Protein AF-A0A7J4S0J3-F1 (afdb_monomer)

pLDDT: mean 88.63, std 10.21, range [40.0, 98.56]

Radius of gyration: 19.79 Å; Cα contacts (8 Å, |Δi|>4): 382; chains: 1; bounding box: 46×55×55 Å

Nearest PDB structures (foldseek):
  7vma-assembly1_A  TM=7.558E-01  e=1.221E-05  Thermococcus gammatolerans EJ3
  5fjs-assembly1_A  TM=6.872E-01  e=1.939E-04  Thermoanaerobacterium xylanolyticum LX-11
  3vw5-assembly3_C  TM=5.928E-01  e=1.405E-02  Ruminococcus albus
  4z4l-assembly1_A  TM=5.824E-01  e=1.843E-02  Caldicellulosiruptor saccharolyticus DSM 8903
  7qsj-assembly2_B  TM=3.489E-01  e=5.755E-02  Mycolicibacterium hassiacum

Solvent-accessible surface area (backbone atoms only — not comparable to full-atom values): 13509 Å² total; per-residue (Å²): 130,84,76,67,69,70,64,84,67,62,31,69,64,62,54,52,51,37,36,66,74,50,74,63,40,48,67,60,36,29,53,62,65,72,41,99,49,64,47,44,41,42,60,53,27,53,51,52,40,50,54,52,54,49,59,74,70,49,67,82,91,78,43,64,71,56,51,56,49,49,56,54,46,64,73,42,48,54,79,73,33,54,42,98,65,52,40,33,23,43,20,29,35,79,89,67,53,58,23,86,53,53,31,40,45,23,51,43,22,50,49,55,33,62,86,80,51,50,73,68,51,52,49,44,25,49,57,46,34,60,78,63,26,57,35,63,44,90,87,29,44,46,40,36,22,42,16,57,45,91,65,41,68,67,86,52,79,85,34,70,72,23,28,26,30,41,54,55,55,34,64,30,51,39,54,51,27,54,75,71,64,39,53,71,57,36,48,29,30,50,52,40,49,52,49,45,34,59,66,42,97,44,77,67,31,25,37,44,29,26,23,52,50,97,82,64,47,73,40,76,73,41,62,60,69,32,68,72,40,61,77,57,68,74,50,53,53,51,54,52,51,54,63,64,74,76,109

Mean predicted aligned error: 5.91 Å

Structure (mmCIF, N/CA/C/O backbone):
data_AF-A0A7J4S0J3-F1
#
_entry.id   AF-A0A7J4S0J3-F1
#
loop_
_atom_site.group_PDB
_atom_site.id
_atom_site.type_symbol
_atom_site.label_atom_id
_atom_site.label_alt_id
_atom_site.label_comp_id
_atom_site.label_asym_id
_atom_site.label_entity_id
_atom_site.label_seq_id
_atom_site.pdbx_PDB_ins_code
_atom_site.Cartn_x
_atom_site.Cartn_y
_atom_site.Cartn_z
_atom_site.occupancy
_atom_site.B_iso_or_equiv
_atom_site.auth_seq_id
_atom_site.auth_comp_id
_atom_site.auth_asym_id
_atom_site.auth_atom_id
_atom_site.pdbx_PDB_model_num
ATOM 1 N N . GLY A 1 1 ? 11.924 -33.104 -8.270 1.00 40.00 1 GLY A N 1
ATOM 2 C CA . GLY A 1 1 ? 12.344 -31.877 -8.969 1.00 40.00 1 GLY A CA 1
ATOM 3 C C . GLY A 1 1 ? 11.760 -30.703 -8.227 1.00 40.00 1 GLY A C 1
ATOM 4 O O . GLY A 1 1 ? 10.603 -30.799 -7.841 1.00 40.00 1 GLY A O 1
ATOM 5 N N . SER A 1 2 ? 12.538 -29.657 -7.957 1.00 48.00 2 SER A N 1
ATOM 6 C CA . SER A 1 2 ? 11.990 -28.420 -7.393 1.00 48.00 2 SER A CA 1
ATOM 7 C C . SER A 1 2 ? 11.004 -27.829 -8.399 1.00 48.00 2 SER A C 1
ATOM 9 O O . SER A 1 2 ? 11.369 -27.628 -9.559 1.00 48.00 2 SER A O 1
ATOM 11 N N . ALA A 1 3 ? 9.759 -27.601 -7.984 1.00 57.09 3 ALA A N 1
ATOM 12 C CA . ALA A 1 3 ? 8.813 -26.844 -8.792 1.00 57.09 3 ALA A CA 1
ATOM 13 C C . ALA A 1 3 ? 9.422 -25.467 -9.105 1.00 57.09 3 ALA A C 1
ATOM 15 O O . ALA A 1 3 ? 10.099 -24.885 -8.255 1.00 57.09 3 ALA A O 1
ATOM 16 N N . ALA A 1 4 ? 9.240 -24.972 -10.329 1.00 61.59 4 ALA A N 1
ATOM 17 C CA . ALA A 1 4 ? 9.668 -23.620 -10.666 1.00 61.59 4 ALA A CA 1
ATOM 18 C C . ALA A 1 4 ? 8.907 -22.620 -9.788 1.00 61.59 4 ALA A C 1
ATOM 20 O O . ALA A 1 4 ? 7.685 -22.706 -9.666 1.00 61.59 4 ALA A O 1
ATOM 21 N N . VAL A 1 5 ? 9.639 -21.697 -9.168 1.00 68.38 5 VAL A N 1
ATOM 22 C CA . VAL A 1 5 ? 9.062 -20.654 -8.320 1.00 68.38 5 VAL A CA 1
ATOM 23 C C . VAL A 1 5 ? 8.917 -19.404 -9.172 1.00 68.38 5 VAL A C 1
ATOM 25 O O . VAL A 1 5 ? 9.906 -18.777 -9.562 1.00 68.38 5 VAL A O 1
ATOM 28 N N . PHE A 1 6 ? 7.674 -19.057 -9.489 1.00 75.56 6 PHE A N 1
ATOM 29 C CA . PHE A 1 6 ? 7.373 -17.824 -10.200 1.00 75.56 6 PHE A CA 1
ATOM 30 C C . PHE A 1 6 ? 7.151 -16.691 -9.195 1.00 75.56 6 PHE A C 1
ATOM 32 O O . PHE A 1 6 ? 6.428 -16.882 -8.215 1.00 75.56 6 PHE A O 1
ATOM 39 N N . PRO A 1 7 ? 7.752 -15.511 -9.412 1.00 79.56 7 PRO A N 1
ATOM 40 C CA . PRO A 1 7 ? 7.504 -14.353 -8.564 1.00 79.56 7 PRO A CA 1
ATOM 41 C C . PRO A 1 7 ? 6.027 -13.960 -8.638 1.00 79.56 7 PRO A C 1
ATOM 43 O O . PRO A 1 7 ? 5.458 -13.779 -9.714 1.00 79.56 7 PRO A O 1
ATOM 46 N N . SER A 1 8 ? 5.401 -13.798 -7.477 1.00 78.19 8 SER A N 1
ATOM 47 C CA . SER A 1 8 ? 3.947 -13.650 -7.365 1.00 78.19 8 SER A CA 1
ATOM 48 C C . SER A 1 8 ? 3.403 -12.339 -7.936 1.00 78.19 8 SER A C 1
ATOM 50 O O . SER A 1 8 ? 2.222 -12.279 -8.258 1.00 78.19 8 SER A O 1
ATOM 52 N N . ARG A 1 9 ? 4.230 -11.293 -8.056 1.00 83.62 9 ARG A N 1
ATOM 53 C CA . ARG A 1 9 ? 3.825 -9.926 -8.444 1.00 83.62 9 ARG A CA 1
ATOM 54 C C . ARG A 1 9 ? 4.105 -9.566 -9.901 1.00 83.62 9 ARG A C 1
ATOM 56 O O . ARG A 1 9 ? 3.816 -8.447 -10.317 1.00 83.62 9 ARG A O 1
ATOM 63 N N . VAL A 1 10 ? 4.694 -10.479 -10.667 1.00 87.75 10 VAL A N 1
ATOM 64 C CA . VAL A 1 10 ? 4.987 -10.233 -12.082 1.00 87.75 10 VAL A CA 1
ATOM 65 C C . VAL A 1 10 ? 3.682 -10.160 -12.887 1.00 87.75 10 VAL A C 1
ATOM 67 O O . VAL A 1 10 ? 2.788 -10.977 -12.653 1.00 87.75 10 VAL A O 1
ATOM 70 N N . PRO A 1 11 ? 3.552 -9.219 -13.846 1.00 87.81 11 PRO A N 1
ATOM 71 C CA . PRO A 1 11 ? 2.379 -9.146 -14.711 1.00 87.81 11 PRO A CA 1
ATOM 72 C C . PRO A 1 11 ? 2.115 -10.475 -15.434 1.00 87.81 11 PRO A C 1
ATOM 74 O O . PRO A 1 11 ? 3.030 -11.077 -16.000 1.00 87.81 11 PRO A O 1
ATOM 77 N N . LYS A 1 12 ? 0.851 -10.917 -15.477 1.00 86.50 12 LYS A N 1
ATOM 78 C CA . LYS A 1 12 ? 0.450 -12.181 -16.132 1.00 86.50 12 LYS A CA 1
ATOM 79 C C . LYS A 1 12 ? 0.858 -12.261 -17.603 1.00 86.50 12 LYS A C 1
ATOM 81 O O . LYS A 1 12 ? 1.178 -13.339 -18.103 1.00 86.50 12 LYS A O 1
ATOM 86 N N . GLU A 1 13 ? 0.870 -11.124 -18.290 1.00 89.31 13 GLU A N 1
ATOM 87 C CA . GLU A 1 13 ? 1.336 -11.032 -19.672 1.00 89.31 13 GLU A CA 1
ATOM 88 C C . GLU A 1 13 ? 2.829 -11.372 -19.786 1.00 89.31 13 GLU A C 1
ATOM 90 O O . GLU A 1 13 ? 3.206 -12.168 -20.638 1.00 89.31 13 GLU A O 1
ATOM 95 N N . CYS A 1 14 ? 3.677 -10.883 -18.873 1.00 90.56 14 CYS A N 1
ATOM 96 C CA . CYS A 1 14 ? 5.098 -11.241 -18.845 1.00 90.56 14 CYS A CA 1
ATOM 97 C C . CYS A 1 14 ? 5.308 -12.740 -18.600 1.00 90.56 14 CYS A C 1
ATOM 99 O O . CYS A 1 14 ? 6.181 -13.344 -19.220 1.00 90.56 14 CYS A O 1
ATOM 101 N N . VAL A 1 15 ? 4.484 -13.354 -17.743 1.00 88.94 15 VAL A N 1
ATOM 102 C CA . VAL A 1 15 ? 4.494 -14.811 -17.542 1.00 88.94 15 VAL A CA 1
ATOM 103 C C . VAL A 1 15 ? 4.142 -15.523 -18.849 1.00 88.94 15 VAL A C 1
ATOM 105 O O . VAL A 1 15 ? 4.892 -16.383 -19.301 1.00 88.94 15 VAL A O 1
ATOM 108 N N . SER A 1 16 ? 3.045 -15.124 -19.494 1.00 89.00 16 SER A N 1
ATOM 109 C CA . SER A 1 16 ? 2.571 -15.723 -20.751 1.00 89.00 16 SER A CA 1
ATOM 110 C C . SER A 1 16 ? 3.605 -15.601 -21.877 1.00 89.00 16 SER A C 1
ATOM 112 O O . SER A 1 16 ? 3.880 -16.579 -22.572 1.00 89.00 16 SER A O 1
ATOM 114 N N . ASN A 1 17 ? 4.243 -14.435 -22.000 1.00 90.75 17 ASN A N 1
ATOM 115 C CA . ASN A 1 17 ? 5.300 -14.179 -22.977 1.00 90.75 17 ASN A CA 1
ATOM 116 C C . ASN A 1 17 ? 6.526 -15.062 -22.721 1.00 90.75 17 ASN A C 1
ATOM 118 O O . ASN A 1 17 ? 7.034 -15.679 -23.654 1.00 90.75 17 ASN A O 1
ATOM 122 N N . ALA A 1 18 ? 6.949 -15.214 -21.462 1.00 90.44 18 ALA A N 1
ATOM 123 C CA . ALA A 1 18 ? 8.050 -16.108 -21.112 1.00 90.44 18 ALA A CA 1
ATOM 124 C C . ALA A 1 18 ? 7.713 -17.584 -21.405 1.00 90.44 18 ALA A C 1
ATOM 126 O O . ALA A 1 18 ? 8.564 -18.335 -21.885 1.00 90.44 18 ALA A O 1
ATOM 127 N N . PHE A 1 19 ? 6.468 -18.015 -21.164 1.00 91.38 19 PHE A N 1
ATOM 128 C CA . PHE A 1 19 ? 6.017 -19.361 -21.536 1.00 91.38 19 PHE A CA 1
ATOM 129 C C . PHE A 1 19 ? 6.105 -19.603 -23.046 1.00 91.38 19 PHE A C 1
ATOM 131 O O . PHE A 1 19 ? 6.580 -20.668 -23.454 1.00 91.38 19 PHE A O 1
ATOM 138 N N . ALA A 1 20 ? 5.684 -18.627 -23.854 1.00 92.25 20 ALA A N 1
ATOM 139 C CA . ALA A 1 20 ? 5.763 -18.691 -25.310 1.00 92.25 20 ALA A CA 1
ATOM 140 C C . ALA A 1 20 ? 7.218 -18.693 -25.811 1.00 92.25 20 ALA A C 1
ATOM 142 O O . ALA A 1 20 ? 7.575 -19.519 -26.648 1.00 92.25 20 ALA A O 1
ATOM 143 N N . GLU A 1 21 ? 8.069 -17.823 -25.263 1.00 93.12 21 GLU A N 1
ATOM 144 C CA . GLU A 1 21 ? 9.477 -17.685 -25.652 1.00 93.12 21 GLU A CA 1
ATOM 145 C C . GLU A 1 21 ? 10.299 -18.939 -25.328 1.00 93.12 21 GLU A C 1
ATOM 147 O O . GLU A 1 21 ? 11.064 -19.433 -26.158 1.00 93.12 21 GLU A O 1
ATOM 152 N N . PHE A 1 22 ? 10.131 -19.492 -24.125 1.00 93.44 22 PHE A N 1
ATOM 153 C CA . PHE A 1 22 ? 10.948 -20.610 -23.648 1.00 93.44 22 PHE A CA 1
ATOM 154 C C . PHE A 1 22 ? 10.296 -21.982 -23.845 1.00 93.44 22 PHE A C 1
ATOM 156 O O . PHE A 1 22 ? 10.791 -22.972 -23.296 1.00 93.44 22 PHE A O 1
ATOM 163 N N . GLY A 1 23 ? 9.196 -22.061 -24.603 1.00 90.94 23 GLY A N 1
ATOM 164 C CA . GLY A 1 23 ? 8.503 -23.314 -24.918 1.00 90.94 23 GLY A CA 1
ATOM 165 C C . GLY A 1 23 ? 8.070 -24.096 -23.674 1.00 90.94 23 GLY A C 1
ATOM 166 O O . GLY A 1 23 ? 8.201 -25.317 -23.635 1.00 90.94 23 GLY A O 1
ATOM 167 N N . GLY A 1 24 ? 7.643 -23.397 -22.618 1.00 87.06 24 GLY A N 1
ATOM 168 C CA . GLY A 1 24 ? 7.256 -24.014 -21.345 1.00 87.06 24 GLY A CA 1
ATOM 169 C C . GLY A 1 24 ? 8.411 -24.557 -20.492 1.00 87.06 24 GLY A C 1
ATOM 170 O O . GLY A 1 24 ? 8.161 -25.242 -19.499 1.00 87.06 24 GLY A O 1
ATOM 171 N N . ASN A 1 25 ? 9.676 -24.264 -20.825 1.00 91.31 25 ASN A N 1
ATOM 172 C CA . ASN A 1 25 ? 10.810 -24.662 -19.990 1.00 91.31 25 ASN A CA 1
ATOM 173 C C . ASN A 1 25 ? 10.806 -23.893 -18.658 1.00 91.31 25 ASN A C 1
ATOM 175 O O . ASN A 1 25 ? 11.297 -22.768 -18.563 1.00 91.31 25 ASN A O 1
ATOM 179 N N . ALA A 1 26 ? 10.286 -24.539 -17.616 1.00 88.25 26 ALA A N 1
ATOM 180 C CA . ALA A 1 26 ? 10.050 -23.928 -16.314 1.00 88.25 26 ALA A CA 1
ATOM 181 C C . ALA A 1 26 ? 11.315 -23.331 -15.666 1.00 88.25 26 ALA A C 1
ATOM 183 O O . ALA A 1 26 ? 11.233 -22.287 -15.027 1.00 88.25 26 ALA A O 1
ATOM 184 N N . ALA A 1 27 ? 12.493 -23.935 -15.870 1.00 89.31 27 ALA A N 1
ATOM 185 C CA . ALA A 1 27 ? 13.751 -23.412 -15.333 1.00 89.31 27 ALA A CA 1
ATOM 186 C C . ALA A 1 27 ? 14.167 -22.104 -16.024 1.00 89.31 27 ALA A C 1
ATOM 188 O O . ALA A 1 27 ? 14.525 -21.141 -15.349 1.00 89.31 27 ALA A O 1
ATOM 189 N N . LYS A 1 28 ? 14.068 -22.039 -17.359 1.00 90.62 28 LYS A N 1
ATOM 190 C CA . LYS A 1 28 ? 14.371 -20.813 -18.117 1.00 90.62 28 LYS A CA 1
ATOM 191 C C . LYS A 1 28 ? 13.386 -19.691 -17.799 1.00 90.62 28 LYS A C 1
ATOM 193 O O . LYS A 1 28 ? 13.817 -18.569 -17.558 1.00 90.62 28 LYS A O 1
ATOM 198 N N . ILE A 1 29 ? 12.094 -20.014 -17.716 1.00 89.94 29 ILE A N 1
ATOM 199 C CA . ILE A 1 29 ? 11.049 -19.059 -17.321 1.00 89.94 29 ILE A CA 1
ATOM 200 C C . ILE A 1 29 ? 11.333 -18.534 -15.910 1.00 89.94 29 ILE A C 1
ATOM 202 O O . ILE A 1 29 ? 11.314 -17.329 -15.688 1.00 89.94 29 ILE A O 1
ATOM 206 N N . SER A 1 30 ? 11.659 -19.419 -14.963 1.00 88.06 30 SER A N 1
ATOM 207 C CA . SER A 1 30 ? 12.000 -19.023 -13.594 1.00 88.06 30 SER A CA 1
ATOM 208 C C . SER A 1 30 ? 13.189 -18.062 -13.565 1.00 88.06 30 SER A C 1
ATOM 210 O O . SER A 1 30 ? 13.113 -17.042 -12.889 1.00 88.06 30 SER A O 1
ATOM 212 N N . VAL A 1 31 ? 14.270 -18.341 -14.300 1.00 89.19 31 VAL A N 1
ATOM 213 C CA . VAL A 1 31 ? 15.442 -17.449 -14.359 1.00 89.19 31 VAL A CA 1
ATOM 214 C C . VAL A 1 31 ? 15.075 -16.089 -14.957 1.00 89.19 31 VAL A C 1
ATOM 216 O O . VAL A 1 31 ? 15.426 -15.059 -14.383 1.00 89.19 31 VAL A O 1
ATOM 219 N N . ALA A 1 32 ? 14.335 -16.072 -16.067 1.00 88.44 32 ALA A N 1
ATOM 220 C CA . ALA A 1 32 ? 13.922 -14.836 -16.725 1.00 88.44 32 ALA A CA 1
ATOM 221 C C . ALA A 1 32 ? 13.045 -13.965 -15.812 1.00 88.44 32 ALA A C 1
ATOM 223 O O . ALA A 1 32 ? 13.291 -12.771 -15.673 1.00 88.44 32 ALA A O 1
ATOM 224 N N . LEU A 1 33 ? 12.061 -14.563 -15.133 1.00 89.12 33 LEU A N 1
ATOM 225 C CA . LEU A 1 33 ? 11.132 -13.816 -14.284 1.00 89.12 33 LEU A CA 1
ATOM 226 C C . LEU A 1 33 ? 11.742 -13.370 -12.947 1.00 89.12 33 LEU A C 1
ATOM 228 O O . LEU A 1 33 ? 11.298 -12.371 -12.394 1.00 89.12 33 LEU A O 1
ATOM 232 N N . ASN A 1 34 ? 12.753 -14.074 -12.429 1.00 86.06 34 ASN A N 1
ATOM 233 C CA . ASN A 1 34 ? 13.457 -13.684 -11.200 1.00 86.06 34 ASN A CA 1
ATOM 234 C C . ASN A 1 34 ? 14.669 -12.764 -11.456 1.00 86.06 34 ASN A C 1
ATOM 236 O O . ASN A 1 34 ? 15.377 -12.404 -10.516 1.00 86.06 34 ASN A O 1
ATOM 240 N N . SER A 1 35 ? 14.925 -12.384 -12.709 1.00 85.25 35 SER A N 1
ATOM 241 C CA . SER A 1 35 ? 15.948 -11.390 -13.047 1.00 85.25 35 SER A CA 1
ATOM 242 C C . SER A 1 35 ? 15.446 -9.965 -12.749 1.00 85.25 35 SER A C 1
ATOM 244 O O . SER A 1 35 ? 14.233 -9.740 -12.734 1.00 85.25 35 SER A O 1
ATOM 246 N N . PRO A 1 36 ? 16.339 -8.983 -12.507 1.00 82.69 36 PRO A N 1
ATOM 247 C CA . PRO A 1 36 ? 15.969 -7.598 -12.200 1.00 82.69 36 PRO A CA 1
ATOM 248 C C . PRO A 1 36 ? 15.432 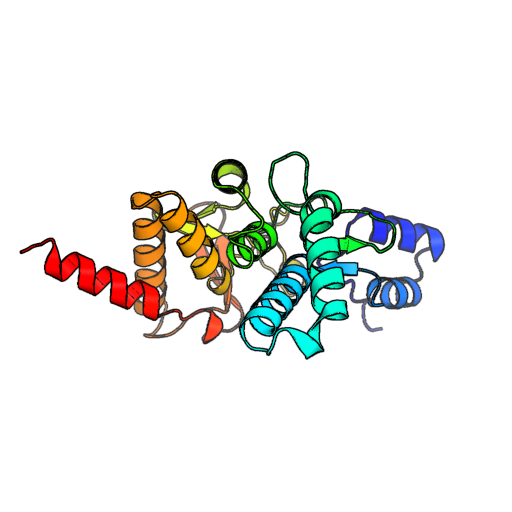-6.874 -13.447 1.00 82.69 36 PRO A C 1
ATOM 250 O O . PRO A 1 36 ? 16.084 -6.018 -14.036 1.00 82.69 36 PRO A O 1
ATOM 253 N N . SER A 1 37 ? 14.229 -7.252 -13.870 1.00 89.62 37 SER A N 1
ATOM 254 C CA . SER A 1 37 ? 13.552 -6.767 -15.081 1.00 89.62 37 SER A CA 1
ATOM 255 C C . SER A 1 37 ? 12.215 -6.094 -14.768 1.00 89.62 37 SER A C 1
ATOM 257 O O . SER A 1 37 ? 11.403 -5.870 -15.667 1.00 89.62 37 SER A O 1
ATOM 259 N N . PHE A 1 38 ? 11.984 -5.787 -13.489 1.00 93.94 38 PHE A N 1
ATOM 260 C CA . PHE A 1 38 ? 10.731 -5.262 -12.971 1.00 93.94 38 PHE A CA 1
ATOM 261 C C . PHE A 1 38 ? 10.975 -4.144 -11.961 1.00 93.94 38 PHE A C 1
ATOM 263 O O . PHE A 1 38 ? 11.884 -4.213 -11.135 1.00 93.94 38 PHE A O 1
ATOM 270 N N . TYR A 1 39 ? 10.104 -3.146 -12.004 1.00 95.12 39 TYR A N 1
ATOM 271 C CA . TYR A 1 39 ? 10.057 -2.020 -11.090 1.00 95.12 39 TYR A CA 1
ATOM 272 C C . TYR A 1 39 ? 8.867 -2.197 -10.149 1.00 95.12 39 TYR A C 1
ATOM 274 O O . TYR A 1 39 ? 7.721 -2.236 -10.597 1.00 95.12 39 TYR A O 1
ATOM 282 N N . LEU A 1 40 ? 9.132 -2.301 -8.846 1.00 95.81 40 LEU A N 1
ATOM 283 C CA . LEU A 1 40 ? 8.096 -2.318 -7.810 1.00 95.81 40 LEU A CA 1
ATOM 284 C C . LEU A 1 40 ? 7.788 -0.888 -7.375 1.00 95.81 40 LEU A C 1
ATOM 286 O O . LEU A 1 40 ? 8.710 -0.125 -7.072 1.00 95.81 40 LEU A O 1
ATOM 290 N N . VAL A 1 41 ? 6.509 -0.524 -7.347 1.00 97.69 41 VAL A N 1
ATOM 291 C CA . VAL A 1 41 ? 6.092 0.868 -7.135 1.00 97.69 41 VAL A CA 1
ATOM 292 C C . VAL A 1 41 ? 6.543 1.412 -5.781 1.00 97.69 41 VAL A C 1
ATOM 294 O O . VAL A 1 41 ? 7.091 2.508 -5.722 1.00 97.69 41 VAL A O 1
ATOM 297 N N . GLU A 1 42 ? 6.443 0.622 -4.715 1.00 96.94 42 GLU A N 1
ATOM 298 C CA . GLU A 1 42 ? 6.815 1.056 -3.370 1.00 96.94 42 GLU A CA 1
ATOM 299 C C . GLU A 1 42 ? 8.331 1.156 -3.180 1.00 96.94 42 GLU A C 1
ATOM 301 O O . GLU A 1 42 ? 8.798 2.034 -2.462 1.00 96.94 42 GLU A O 1
ATOM 306 N N . CYS A 1 43 ? 9.121 0.321 -3.866 1.00 96.62 43 CYS A N 1
ATOM 307 C CA . CYS A 1 43 ? 10.579 0.434 -3.840 1.00 96.62 43 CYS A CA 1
ATOM 308 C C . CYS A 1 43 ? 11.037 1.711 -4.548 1.00 96.62 43 CYS A C 1
ATOM 310 O O . CYS A 1 43 ? 11.919 2.407 -4.052 1.00 96.62 43 CYS A O 1
ATOM 312 N N . ASN A 1 44 ? 10.415 2.038 -5.685 1.00 97.81 44 ASN A N 1
ATOM 313 C CA . ASN A 1 44 ? 10.708 3.273 -6.409 1.00 97.81 44 ASN A CA 1
ATOM 314 C C . ASN A 1 44 ? 10.201 4.504 -5.643 1.00 97.81 44 ASN A C 1
ATOM 316 O O . ASN A 1 44 ? 10.878 5.527 -5.637 1.00 97.81 44 ASN A O 1
ATOM 320 N N . ALA A 1 45 ? 9.063 4.398 -4.949 1.00 98.38 45 ALA A N 1
ATOM 321 C CA . ALA A 1 45 ? 8.556 5.458 -4.083 1.00 98.38 45 ALA A CA 1
ATOM 322 C C . ALA A 1 45 ? 9.478 5.716 -2.886 1.00 98.38 45 ALA A C 1
ATOM 324 O O . ALA A 1 45 ? 9.812 6.865 -2.619 1.00 98.38 45 ALA A O 1
ATOM 325 N N . LEU A 1 46 ? 9.937 4.660 -2.203 1.00 97.94 46 LEU A N 1
ATOM 326 C CA . LEU A 1 46 ? 10.914 4.765 -1.115 1.00 97.94 46 LEU A CA 1
ATOM 327 C C . LEU A 1 46 ? 12.233 5.371 -1.592 1.00 97.94 46 LEU A C 1
ATOM 329 O O . LEU A 1 46 ? 12.801 6.210 -0.902 1.00 97.94 46 LEU A O 1
ATOM 333 N N . TRP A 1 47 ? 12.716 4.956 -2.764 1.00 97.75 47 TRP A N 1
ATOM 334 C CA . TRP A 1 47 ? 13.944 5.499 -3.332 1.00 97.75 47 TRP A CA 1
ATOM 335 C C . TRP A 1 47 ? 13.805 6.987 -3.664 1.00 97.75 47 TRP A C 1
ATOM 337 O O . TRP A 1 47 ? 14.660 7.771 -3.268 1.00 97.75 47 TRP A O 1
ATOM 347 N N . LEU A 1 48 ? 12.704 7.397 -4.304 1.00 97.62 48 LEU A N 1
ATOM 348 C CA . LEU A 1 48 ? 12.435 8.811 -4.570 1.00 97.62 48 LEU A CA 1
ATOM 349 C C . LEU A 1 48 ? 12.304 9.617 -3.269 1.00 97.62 48 LEU A C 1
ATOM 351 O O . LEU A 1 48 ? 12.906 10.678 -3.159 1.00 97.62 48 LEU A O 1
ATOM 355 N N . ALA A 1 49 ? 11.573 9.108 -2.272 1.00 96.94 49 ALA A N 1
ATOM 356 C CA . ALA A 1 49 ? 11.459 9.757 -0.967 1.00 96.94 49 ALA A CA 1
ATOM 357 C C . ALA A 1 49 ? 12.835 9.936 -0.305 1.00 96.94 49 ALA A C 1
ATOM 359 O O . ALA A 1 49 ? 13.156 11.026 0.150 1.00 96.94 49 ALA A O 1
ATOM 360 N N . PHE A 1 50 ? 13.685 8.904 -0.333 1.00 96.12 50 PHE A N 1
ATOM 361 C CA . PHE A 1 50 ? 15.055 8.981 0.175 1.00 96.12 50 PHE A CA 1
ATOM 362 C C . PHE A 1 50 ? 15.888 10.061 -0.528 1.00 96.12 50 PHE A C 1
ATOM 364 O O . PHE A 1 50 ? 16.573 10.823 0.145 1.00 96.12 50 PHE A O 1
ATOM 371 N N . LEU A 1 51 ? 15.836 10.144 -1.861 1.00 95.12 51 LEU A N 1
ATOM 372 C CA . LEU A 1 51 ? 16.595 11.159 -2.597 1.00 95.12 51 LEU A CA 1
ATOM 373 C C . LEU A 1 51 ? 16.142 12.583 -2.256 1.00 95.12 51 LEU A C 1
ATOM 375 O O . LEU A 1 51 ? 16.975 13.479 -2.178 1.00 95.12 51 LEU A O 1
ATOM 379 N N . LYS A 1 52 ? 14.842 12.787 -2.028 1.00 93.56 52 LYS A N 1
ATOM 380 C CA . LYS A 1 52 ? 14.295 14.089 -1.623 1.00 93.56 52 LYS A CA 1
ATOM 381 C C . LYS A 1 52 ? 14.775 14.492 -0.230 1.00 93.56 52 LYS A C 1
ATOM 383 O O . LYS A 1 52 ? 15.283 15.590 -0.064 1.00 93.56 52 LYS A O 1
ATOM 388 N N . GLU A 1 53 ? 14.722 13.571 0.729 1.00 93.19 53 GLU A N 1
ATOM 389 C CA . GLU A 1 53 ? 15.261 13.803 2.078 1.00 93.19 53 GLU A CA 1
ATOM 390 C C . GLU A 1 53 ? 16.782 14.042 2.061 1.00 93.19 53 GLU A C 1
ATOM 392 O O . GLU A 1 53 ? 17.308 14.824 2.850 1.00 93.19 53 GLU A O 1
ATOM 397 N N . LEU A 1 54 ? 17.513 13.390 1.149 1.00 92.44 54 LEU A N 1
ATOM 398 C CA . LEU A 1 54 ? 18.948 13.618 0.972 1.00 92.44 54 LEU A CA 1
ATOM 399 C C . LEU A 1 54 ? 19.244 15.046 0.491 1.00 92.44 54 LEU A C 1
ATOM 401 O O . LEU A 1 54 ? 20.194 15.656 0.981 1.00 92.44 54 LEU A O 1
ATOM 405 N N . LEU A 1 55 ? 18.439 15.568 -0.440 1.00 91.50 55 LEU A N 1
ATOM 406 C CA . LEU A 1 55 ? 18.547 16.949 -0.923 1.00 91.50 55 LEU A CA 1
ATOM 407 C C . LEU A 1 55 ? 18.264 17.963 0.189 1.00 91.50 55 LEU A C 1
ATOM 409 O O . LEU A 1 55 ? 18.977 18.953 0.285 1.00 91.50 55 LEU A O 1
ATOM 413 N N . ASP A 1 56 ? 17.303 17.678 1.070 1.00 88.81 56 ASP A N 1
ATOM 414 C CA . ASP A 1 56 ? 16.989 18.545 2.212 1.00 88.81 56 ASP A CA 1
ATOM 415 C C . ASP A 1 56 ? 18.100 18.555 3.285 1.00 88.81 56 ASP A C 1
ATOM 417 O O . ASP A 1 56 ? 18.215 19.508 4.061 1.00 88.81 56 ASP A O 1
ATOM 421 N N . PHE A 1 57 ? 18.914 17.495 3.364 1.00 87.25 57 PHE A N 1
ATOM 422 C CA . PHE A 1 57 ? 19.968 17.356 4.376 1.00 87.25 57 PHE A CA 1
ATOM 423 C C . PHE A 1 57 ? 21.335 17.904 3.939 1.00 87.25 57 PHE A C 1
ATOM 425 O O . PHE A 1 57 ? 22.138 18.304 4.787 1.00 87.25 57 PHE A O 1
ATOM 432 N N . ALA A 1 58 ? 21.645 17.873 2.645 1.00 83.62 58 ALA A N 1
ATOM 433 C CA . ALA A 1 58 ? 22.949 18.290 2.141 1.00 83.62 58 ALA A CA 1
ATOM 434 C C . ALA A 1 58 ? 23.018 19.800 1.865 1.00 83.62 58 ALA A C 1
ATOM 436 O O . ALA A 1 58 ? 22.009 20.468 1.668 1.00 83.62 58 ALA A O 1
ATOM 437 N N . SER A 1 59 ? 24.232 20.350 1.829 1.00 72.69 59 SER A N 1
ATOM 438 C CA . SER A 1 59 ? 24.464 21.699 1.308 1.00 72.69 59 SER A CA 1
ATOM 439 C C . SER A 1 59 ? 24.289 21.737 -0.214 1.00 72.69 59 SER A C 1
ATOM 441 O O . SER A 1 59 ? 24.758 20.827 -0.899 1.00 72.69 59 SER A O 1
ATOM 443 N N . ASP A 1 60 ? 23.684 22.815 -0.727 1.00 67.69 60 ASP A N 1
ATOM 444 C CA . ASP A 1 60 ? 23.274 22.992 -2.136 1.00 67.69 60 ASP A CA 1
ATOM 445 C C . ASP A 1 60 ? 24.361 22.676 -3.186 1.00 67.69 60 ASP A C 1
ATOM 447 O O . ASP A 1 60 ? 24.046 22.225 -4.289 1.00 67.69 60 ASP A O 1
ATOM 451 N N . ASP A 1 61 ? 25.640 22.880 -2.861 1.00 69.06 61 ASP A N 1
ATOM 452 C CA . ASP A 1 61 ? 26.735 22.823 -3.839 1.00 69.06 61 ASP A CA 1
ATOM 453 C C . ASP A 1 61 ? 27.150 21.394 -4.268 1.00 69.06 61 ASP A C 1
ATOM 455 O O . ASP A 1 61 ? 27.828 21.249 -5.286 1.00 69.06 61 ASP A O 1
ATOM 459 N N . ASP A 1 62 ? 26.728 20.332 -3.563 1.00 73.25 62 ASP A N 1
ATOM 460 C CA . ASP A 1 62 ? 27.232 18.961 -3.798 1.00 73.25 62 ASP A CA 1
ATOM 461 C C . ASP A 1 62 ? 26.251 18.010 -4.521 1.00 73.25 62 ASP A C 1
ATOM 463 O O . ASP A 1 62 ? 26.646 16.906 -4.903 1.00 73.25 62 ASP A O 1
ATOM 467 N N . LEU A 1 63 ? 24.982 18.395 -4.739 1.00 89.00 63 LEU A N 1
ATOM 468 C CA . LEU A 1 63 ? 23.916 17.451 -5.137 1.00 89.00 63 LEU A CA 1
ATOM 469 C C . LEU A 1 63 ? 23.144 17.789 -6.428 1.00 89.00 63 LEU A C 1
ATOM 471 O O . LEU A 1 63 ? 22.048 17.267 -6.643 1.00 89.00 63 LEU A O 1
ATOM 475 N N . THR A 1 64 ? 23.705 18.591 -7.338 1.00 89.06 64 THR A N 1
ATOM 476 C CA . THR A 1 64 ? 23.022 18.938 -8.607 1.00 89.06 64 THR A CA 1
ATOM 477 C C . THR A 1 64 ? 22.574 17.703 -9.407 1.00 89.06 64 THR A C 1
ATOM 479 O O . THR A 1 64 ? 21.436 17.651 -9.867 1.00 89.06 64 THR A O 1
ATOM 482 N N . GLU A 1 65 ? 23.415 16.667 -9.516 1.00 90.94 65 GLU A N 1
ATOM 483 C CA . GLU A 1 65 ? 23.057 15.422 -10.223 1.00 90.94 65 GLU A CA 1
ATOM 484 C C . GLU A 1 65 ? 21.876 14.694 -9.554 1.00 90.94 65 GLU A C 1
ATOM 486 O O . GLU A 1 65 ? 21.007 14.140 -10.230 1.00 90.94 65 GLU A O 1
ATOM 491 N N . VAL A 1 66 ? 21.803 14.724 -8.219 1.00 92.56 66 VAL A N 1
ATOM 492 C CA . VAL A 1 66 ? 20.693 14.118 -7.473 1.00 92.56 66 VAL A CA 1
ATOM 493 C C . VAL A 1 66 ? 19.400 14.891 -7.716 1.00 92.56 66 VAL A C 1
ATOM 495 O O . VAL A 1 66 ? 18.367 14.260 -7.939 1.00 92.56 66 VAL A O 1
ATOM 498 N N . GLN A 1 67 ? 19.454 16.225 -7.745 1.00 93.38 67 GLN A N 1
ATOM 499 C CA . GLN A 1 67 ? 18.294 17.060 -8.065 1.00 93.38 67 GLN A CA 1
ATOM 500 C C . GLN A 1 67 ? 17.747 16.741 -9.462 1.00 93.38 67 GLN A C 1
ATOM 502 O O . GLN A 1 67 ? 16.553 16.489 -9.611 1.00 93.38 67 GLN A O 1
ATOM 507 N N . GLU A 1 68 ? 18.615 16.649 -10.475 1.00 93.62 68 GLU A N 1
ATOM 508 C CA . GLU A 1 68 ? 18.206 16.287 -11.839 1.00 93.62 68 GLU A CA 1
ATOM 509 C C . GLU A 1 68 ? 17.547 14.897 -11.904 1.00 93.62 68 GLU A C 1
ATOM 511 O O . GLU A 1 68 ? 16.578 14.681 -12.643 1.00 93.62 68 GLU A O 1
ATOM 516 N N . ILE A 1 69 ? 18.055 13.933 -11.124 1.00 95.25 69 ILE A N 1
ATOM 517 C CA . ILE A 1 69 ? 17.451 12.602 -11.008 1.00 95.25 69 ILE A CA 1
ATOM 518 C C . ILE A 1 69 ? 16.069 12.697 -10.361 1.00 95.25 69 ILE A C 1
ATOM 520 O O . ILE A 1 69 ? 15.129 12.102 -10.892 1.00 95.25 69 ILE A O 1
ATOM 524 N N . VAL A 1 70 ? 15.933 13.423 -9.249 1.00 95.56 70 VAL A N 1
ATOM 525 C CA . VAL A 1 70 ? 14.657 13.604 -8.544 1.00 95.56 70 VAL A CA 1
ATOM 526 C C . VAL A 1 70 ? 13.622 14.241 -9.461 1.00 95.56 70 VAL A C 1
ATOM 528 O O . VAL A 1 70 ? 12.550 13.663 -9.628 1.00 95.56 70 VAL A O 1
ATOM 531 N N . ASP A 1 71 ? 13.959 15.337 -10.139 1.00 94.81 71 ASP A N 1
ATOM 532 C CA . ASP A 1 71 ? 13.045 16.041 -11.044 1.00 94.81 71 ASP A CA 1
ATOM 533 C C . ASP A 1 71 ? 12.564 15.128 -12.180 1.00 94.81 71 ASP A C 1
ATOM 535 O O . ASP A 1 71 ? 11.371 15.063 -12.508 1.00 94.81 71 ASP A O 1
ATOM 539 N N . ARG A 1 72 ? 13.486 14.356 -12.769 1.00 95.50 72 ARG A N 1
ATOM 540 C CA . ARG A 1 72 ? 13.156 13.396 -13.827 1.00 95.50 72 ARG A CA 1
ATOM 541 C C . ARG A 1 72 ? 12.285 12.255 -13.311 1.00 95.50 72 ARG A C 1
ATOM 543 O O . ARG A 1 72 ? 11.360 11.838 -14.004 1.00 95.50 72 ARG A O 1
ATOM 550 N N . VAL A 1 73 ? 12.582 11.700 -12.142 1.00 94.94 73 VAL A N 1
ATOM 551 C CA . VAL A 1 73 ? 11.824 10.566 -11.601 1.00 94.94 73 VAL A CA 1
ATOM 552 C C . VAL A 1 73 ? 10.443 11.029 -11.153 1.00 94.94 73 VAL A C 1
ATOM 554 O O . VAL A 1 73 ? 9.463 10.394 -11.520 1.00 94.94 73 VAL A O 1
ATOM 557 N N . GLU A 1 74 ? 10.341 12.151 -10.441 1.00 94.94 74 GLU A N 1
ATOM 558 C CA . GLU A 1 74 ? 9.077 12.720 -9.964 1.00 94.94 74 GLU A CA 1
ATOM 559 C C . GLU A 1 74 ? 8.130 13.064 -11.120 1.00 94.94 74 GLU A C 1
ATOM 561 O O . GLU A 1 74 ? 6.961 12.674 -11.087 1.00 94.94 74 GLU A O 1
ATOM 566 N N . SER A 1 75 ? 8.642 13.701 -12.180 1.00 93.50 75 SER A N 1
ATOM 567 C CA . SER A 1 75 ? 7.841 14.038 -13.367 1.00 93.50 75 SER A CA 1
ATOM 568 C C . SER A 1 75 ? 7.312 12.812 -14.116 1.00 93.50 75 SER A C 1
ATOM 570 O O . SER A 1 75 ? 6.202 12.856 -14.639 1.00 93.50 75 SER A O 1
ATOM 572 N N . ASN A 1 76 ? 8.059 11.704 -14.133 1.00 95.75 76 ASN A N 1
ATOM 573 C CA . ASN A 1 76 ? 7.670 10.489 -14.857 1.00 95.75 76 ASN A CA 1
ATOM 574 C C . ASN A 1 76 ? 6.985 9.429 -13.978 1.00 95.75 76 ASN A C 1
ATOM 576 O O . ASN A 1 76 ? 6.412 8.479 -14.511 1.00 95.75 76 ASN A O 1
ATOM 580 N N . PHE A 1 77 ? 7.032 9.553 -12.646 1.00 97.56 77 PHE A N 1
ATOM 581 C CA . PHE A 1 77 ? 6.582 8.507 -11.720 1.00 97.56 77 PHE A CA 1
ATOM 582 C C . PHE A 1 77 ? 5.123 8.113 -11.968 1.00 97.56 77 PHE A C 1
ATOM 584 O O . PHE A 1 77 ? 4.791 6.927 -12.051 1.00 97.56 77 PHE A O 1
ATOM 591 N N . LYS A 1 78 ? 4.250 9.117 -12.122 1.00 96.38 78 LYS A N 1
ATOM 592 C CA . LYS A 1 78 ? 2.825 8.897 -12.389 1.00 96.38 78 LYS A CA 1
ATOM 593 C C . LYS A 1 78 ? 2.629 8.205 -13.728 1.00 96.38 78 LYS A C 1
ATOM 595 O O . LYS A 1 78 ? 2.047 7.135 -13.747 1.00 96.38 78 LYS A O 1
ATOM 600 N N . ASP A 1 79 ? 3.159 8.732 -14.822 1.00 95.06 79 ASP A N 1
ATOM 601 C CA . ASP A 1 79 ? 2.966 8.137 -16.153 1.00 95.06 79 ASP A CA 1
ATOM 602 C C . ASP A 1 79 ? 3.477 6.688 -16.223 1.00 95.06 79 ASP A C 1
ATOM 604 O O . ASP A 1 79 ? 2.872 5.799 -16.843 1.00 95.06 79 ASP A O 1
ATOM 608 N N . PHE A 1 80 ? 4.572 6.417 -15.512 1.00 96.81 80 PHE A N 1
ATOM 609 C CA . PHE A 1 80 ? 5.171 5.096 -15.472 1.00 96.81 80 PHE A CA 1
ATOM 610 C C . PHE A 1 80 ? 4.320 4.073 -14.709 1.00 96.81 80 PHE A C 1
ATOM 612 O O . PHE A 1 80 ? 4.166 2.951 -15.196 1.00 96.81 80 PHE A O 1
ATOM 619 N N . PHE A 1 81 ? 3.722 4.439 -13.569 1.00 98.00 81 PHE A N 1
ATOM 620 C CA . PHE A 1 81 ? 2.988 3.500 -12.705 1.00 98.00 81 PHE A CA 1
ATOM 621 C C . PHE A 1 81 ? 1.458 3.615 -12.757 1.00 98.00 81 PHE A C 1
ATOM 623 O O . PHE A 1 81 ? 0.783 2.620 -12.507 1.00 98.00 81 PHE A O 1
ATOM 630 N N . MET A 1 82 ? 0.893 4.775 -13.076 1.00 97.12 82 MET A N 1
ATOM 631 C CA . MET A 1 82 ? -0.540 5.063 -12.973 1.00 97.12 82 MET A CA 1
ATOM 632 C C . MET A 1 82 ? -1.378 4.141 -13.861 1.00 97.12 82 MET A C 1
ATOM 634 O O . MET A 1 82 ? -1.067 3.880 -15.025 1.00 97.12 82 MET A O 1
ATOM 638 N N . MET A 1 83 ? -2.468 3.654 -13.286 1.00 95.81 83 MET A N 1
ATOM 639 C CA . MET A 1 83 ? -3.521 2.900 -13.946 1.00 95.81 83 MET A CA 1
ATOM 640 C C . MET A 1 83 ? -4.700 3.830 -14.257 1.00 95.81 83 MET A C 1
ATOM 642 O O . MET A 1 83 ? -4.896 4.862 -13.618 1.00 95.81 83 MET A O 1
ATOM 646 N N . GLY A 1 84 ? -5.554 3.440 -15.205 1.00 93.31 84 GLY A N 1
ATOM 647 C CA . GLY A 1 84 ? -6.716 4.248 -15.608 1.00 93.31 84 GLY A CA 1
ATOM 648 C C . GLY A 1 84 ? -7.800 4.439 -14.533 1.00 93.31 84 GLY A C 1
ATOM 649 O O . GLY A 1 84 ? -8.728 5.209 -14.749 1.00 93.31 84 GLY A O 1
ATOM 650 N N . ASN A 1 85 ? -7.702 3.755 -13.389 1.00 95.31 85 ASN A N 1
ATOM 651 C CA . ASN A 1 85 ? -8.650 3.825 -12.269 1.00 95.31 85 ASN A CA 1
ATOM 652 C C . ASN A 1 85 ? -8.151 4.703 -11.098 1.00 95.31 85 ASN A C 1
ATOM 654 O O . ASN A 1 85 ? -8.745 4.681 -10.020 1.00 95.31 85 ASN A O 1
ATOM 658 N N . GLY A 1 86 ? -7.053 5.442 -11.288 1.00 96.44 86 GLY A N 1
ATOM 659 C CA . GLY A 1 86 ? -6.457 6.315 -10.271 1.00 96.44 86 GLY A CA 1
ATOM 660 C C . GLY A 1 86 ? -5.550 5.609 -9.259 1.00 96.44 86 GLY A C 1
ATOM 661 O O . GLY A 1 86 ? -4.983 6.276 -8.399 1.00 96.44 86 GLY A O 1
ATOM 662 N N . LEU A 1 87 ? -5.384 4.287 -9.351 1.00 98.38 87 LEU A N 1
ATOM 663 C CA . LEU A 1 87 ? -4.378 3.544 -8.588 1.00 98.38 87 LEU A CA 1
ATOM 664 C C . LEU A 1 87 ? -3.074 3.412 -9.384 1.00 98.38 87 LEU A C 1
ATOM 666 O O . LEU A 1 87 ? -3.021 3.655 -10.585 1.00 98.38 87 LEU A O 1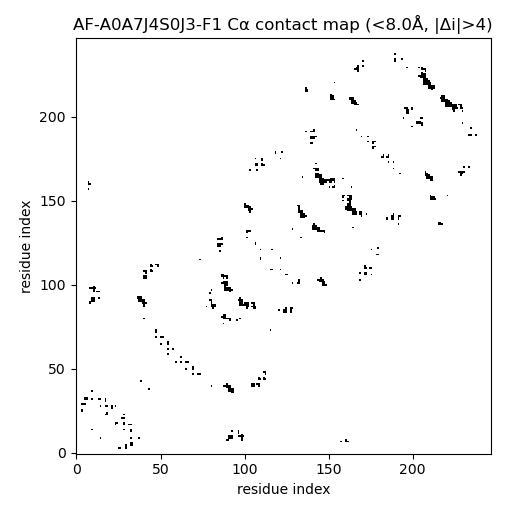
ATOM 670 N N . LEU A 1 88 ? -2.006 3.011 -8.707 1.00 98.38 88 LEU A N 1
ATOM 671 C CA . LEU A 1 88 ? -0.711 2.692 -9.291 1.00 98.38 88 LEU A CA 1
ATOM 672 C C . LEU A 1 88 ? -0.577 1.178 -9.472 1.00 98.38 88 LEU A C 1
ATOM 674 O O . LEU A 1 88 ? -0.943 0.392 -8.596 1.00 98.38 88 LEU A O 1
ATOM 678 N N . SER A 1 89 ? 0.027 0.775 -10.582 1.00 97.44 89 SER A N 1
ATOM 679 C CA . SER A 1 89 ? 0.425 -0.603 -10.824 1.00 97.44 89 SER A CA 1
ATOM 680 C C . SER A 1 89 ? 1.464 -1.030 -9.793 1.00 97.44 89 SER A C 1
ATOM 682 O O . SER A 1 89 ? 2.497 -0.384 -9.638 1.00 97.44 89 SER A O 1
ATOM 684 N N . GLN A 1 90 ? 1.239 -2.166 -9.135 1.00 95.62 90 GLN A N 1
ATOM 685 C CA . GLN A 1 90 ? 2.173 -2.709 -8.141 1.00 95.62 90 GLN A CA 1
ATOM 686 C C . GLN A 1 90 ? 3.543 -3.097 -8.718 1.00 95.62 90 GLN A C 1
ATOM 688 O O . GLN A 1 90 ? 4.496 -3.285 -7.961 1.00 95.62 90 GLN A O 1
ATOM 693 N N . CYS A 1 91 ? 3.615 -3.311 -10.033 1.00 95.38 91 CYS A N 1
ATOM 694 C CA . CYS A 1 91 ? 4.795 -3.797 -10.734 1.00 95.38 91 CYS A CA 1
ATOM 695 C C . CYS A 1 91 ? 4.746 -3.383 -12.211 1.00 95.38 91 CYS A C 1
ATOM 697 O O . CYS A 1 91 ? 3.690 -3.465 -12.842 1.00 95.38 91 CYS A O 1
ATOM 699 N N . VAL A 1 92 ? 5.873 -2.955 -12.773 1.00 96.19 92 VAL A N 1
ATOM 700 C CA . VAL A 1 92 ? 6.003 -2.632 -14.203 1.00 96.19 92 VAL A CA 1
ATOM 701 C C . VAL A 1 92 ? 7.253 -3.304 -14.750 1.00 96.19 92 VAL A C 1
ATOM 703 O O . VAL A 1 92 ? 8.308 -3.234 -14.127 1.00 96.19 92 VAL A O 1
ATOM 706 N N . SER A 1 93 ? 7.159 -3.986 -15.889 1.00 94.56 93 SER A N 1
ATOM 707 C CA . SER A 1 93 ? 8.332 -4.583 -16.537 1.00 94.56 93 SER A CA 1
ATOM 708 C C . SER A 1 93 ? 9.216 -3.523 -17.199 1.00 94.56 93 SER A C 1
ATOM 710 O O . SER A 1 93 ? 8.767 -2.416 -17.488 1.00 94.56 93 SER A O 1
ATOM 712 N N . TYR A 1 94 ? 10.463 -3.874 -17.522 1.00 90.69 94 TYR A N 1
ATOM 713 C CA . TYR A 1 94 ? 11.353 -3.012 -18.312 1.00 90.69 94 TYR A CA 1
ATOM 714 C C . TYR A 1 94 ? 10.755 -2.608 -19.671 1.00 90.69 94 TYR A C 1
ATOM 716 O O . TYR A 1 94 ? 10.987 -1.506 -20.154 1.00 90.69 94 TYR A O 1
ATOM 724 N N . GLY A 1 95 ? 9.924 -3.476 -20.258 1.00 89.50 95 GLY A N 1
ATOM 725 C CA . GLY A 1 95 ? 9.179 -3.194 -21.487 1.00 89.50 95 GLY A CA 1
ATOM 726 C C . GLY A 1 95 ? 7.916 -2.345 -21.293 1.00 89.50 95 GLY A C 1
ATOM 727 O O . GLY A 1 95 ? 7.170 -2.166 -22.250 1.00 89.50 95 GLY A O 1
ATOM 728 N N . GLY A 1 96 ? 7.635 -1.859 -20.079 1.00 92.94 96 GLY A N 1
ATOM 729 C CA . GLY A 1 96 ? 6.484 -1.002 -19.776 1.00 92.94 96 GLY A CA 1
ATOM 730 C C . GLY A 1 96 ? 5.169 -1.741 -19.504 1.00 92.94 96 GLY A C 1
ATOM 731 O O . GLY A 1 96 ? 4.127 -1.099 -19.366 1.00 92.94 96 GLY A O 1
ATOM 732 N N . VAL A 1 97 ? 5.189 -3.074 -19.397 1.00 94.69 97 VAL A N 1
ATOM 733 C CA . VAL A 1 97 ? 3.986 -3.870 -19.100 1.00 94.69 97 VAL A CA 1
ATOM 734 C C . VAL A 1 97 ? 3.627 -3.710 -17.626 1.00 94.69 97 VAL A C 1
ATOM 736 O O . VAL A 1 97 ? 4.413 -4.075 -16.751 1.00 94.69 97 VAL A O 1
ATOM 739 N N . LYS A 1 98 ? 2.435 -3.179 -17.351 1.00 95.50 98 LYS A N 1
ATOM 740 C CA . LYS A 1 98 ? 1.912 -2.948 -15.999 1.00 95.50 98 LYS A CA 1
ATOM 741 C C . LYS A 1 98 ? 1.159 -4.180 -15.485 1.00 95.50 98 LYS A C 1
ATOM 743 O O . LYS A 1 98 ? 0.444 -4.838 -16.239 1.00 95.50 98 LYS A O 1
ATOM 748 N N . ALA A 1 99 ? 1.285 -4.481 -14.195 1.00 93.44 99 ALA A N 1
ATOM 749 C CA . ALA A 1 99 ? 0.382 -5.408 -13.523 1.00 93.44 99 ALA A CA 1
ATOM 750 C C . ALA A 1 99 ? -1.034 -4.809 -13.494 1.00 93.44 99 ALA A C 1
ATOM 752 O O . ALA A 1 99 ? -1.213 -3.630 -13.193 1.00 93.44 99 ALA A O 1
ATOM 753 N N . ALA A 1 100 ? -2.037 -5.618 -13.833 1.00 91.81 100 ALA A N 1
ATOM 754 C CA . ALA A 1 100 ? -3.413 -5.145 -13.972 1.00 91.81 100 ALA A CA 1
ATOM 755 C C . ALA A 1 100 ? -4.175 -5.160 -12.641 1.00 91.81 100 ALA A C 1
ATOM 757 O O . ALA A 1 100 ? -5.174 -4.464 -12.487 1.00 91.81 100 ALA A O 1
ATOM 758 N N . GLU A 1 101 ? -3.730 -5.981 -11.691 1.00 93.31 101 GLU A N 1
ATOM 759 C CA . GLU A 1 101 ? -4.398 -6.148 -10.412 1.00 93.31 101 GLU A CA 1
ATOM 760 C C . GLU A 1 101 ? -4.119 -4.981 -9.466 1.00 93.31 101 GLU A C 1
ATOM 762 O O . GLU A 1 101 ? -2.966 -4.646 -9.172 1.00 93.31 101 GLU A O 1
ATOM 767 N N . GLU A 1 102 ? -5.202 -4.437 -8.919 1.00 95.88 102 GLU A N 1
ATOM 768 C CA . GLU A 1 102 ? -5.176 -3.411 -7.882 1.00 95.88 102 GLU A CA 1
ATOM 769 C C . GLU A 1 102 ? -4.503 -3.959 -6.623 1.00 95.88 102 GLU A C 1
ATOM 771 O O . GLU A 1 102 ? -4.651 -5.136 -6.279 1.00 95.88 102 GLU A O 1
ATOM 776 N N . SER A 1 103 ? -3.756 -3.109 -5.924 1.00 96.62 103 SER A N 1
ATOM 777 C CA . SER A 1 103 ? -2.923 -3.533 -4.803 1.00 96.62 103 SER A CA 1
ATOM 778 C C . SER A 1 103 ? -2.757 -2.428 -3.772 1.00 96.62 103 SER A C 1
ATOM 780 O O . SER A 1 103 ? -2.679 -1.247 -4.121 1.00 96.62 103 SER A O 1
ATOM 782 N N . SER A 1 104 ? -2.622 -2.821 -2.503 1.00 97.50 104 SER A N 1
ATOM 783 C CA . SER A 1 104 ? -2.256 -1.912 -1.413 1.00 97.50 104 SER A CA 1
ATOM 784 C C . SER A 1 104 ? -0.944 -1.165 -1.678 1.00 97.50 104 SER A C 1
ATOM 786 O O . SER A 1 104 ? -0.812 -0.021 -1.245 1.00 97.50 104 SER A O 1
ATOM 788 N N . ALA A 1 105 ? -0.023 -1.742 -2.465 1.00 97.69 105 ALA A N 1
ATOM 789 C CA . ALA A 1 105 ? 1.238 -1.115 -2.870 1.00 97.69 105 ALA A CA 1
ATOM 790 C C . ALA A 1 105 ? 1.036 0.264 -3.527 1.00 97.69 105 ALA A C 1
ATOM 792 O O . ALA A 1 105 ? 1.873 1.154 -3.367 1.00 97.69 105 ALA A O 1
ATOM 793 N N . SER A 1 106 ? -0.101 0.472 -4.202 1.00 98.31 106 SER A N 1
ATOM 794 C CA . SER A 1 106 ? -0.491 1.781 -4.728 1.00 98.31 106 SER A CA 1
ATOM 795 C C . SER A 1 106 ? -0.625 2.822 -3.620 1.00 98.31 106 SER A C 1
ATOM 797 O O . SER A 1 106 ? 0.001 3.878 -3.675 1.00 98.31 106 SER A O 1
ATOM 799 N N . LEU A 1 107 ? -1.444 2.530 -2.608 1.00 98.56 107 LEU A N 1
ATOM 800 C CA . LEU A 1 107 ? -1.728 3.462 -1.518 1.00 98.56 107 LEU A CA 1
ATOM 801 C C . LEU A 1 107 ? -0.505 3.656 -0.616 1.00 98.56 107 LEU A C 1
ATOM 803 O O . LEU A 1 107 ? -0.237 4.775 -0.191 1.00 98.56 107 LEU A O 1
ATOM 807 N N . VAL A 1 108 ? 0.286 2.601 -0.397 1.00 98.44 108 VAL A N 1
ATOM 808 C CA . VAL A 1 108 ? 1.583 2.702 0.290 1.00 98.44 108 VAL A CA 1
ATOM 809 C C . VAL A 1 108 ? 2.491 3.707 -0.422 1.00 98.44 108 VAL A C 1
ATOM 811 O O . VAL A 1 108 ? 3.001 4.633 0.199 1.00 98.44 108 VAL A O 1
ATOM 814 N N . SER A 1 109 ? 2.631 3.586 -1.741 1.00 98.56 109 SER A N 1
ATOM 815 C CA . SER A 1 109 ? 3.487 4.476 -2.536 1.00 98.56 109 SER A CA 1
ATOM 816 C C . SER A 1 109 ? 2.986 5.918 -2.563 1.00 98.56 109 SER A C 1
ATOM 818 O O . SER A 1 109 ? 3.782 6.849 -2.472 1.00 98.56 109 SER A O 1
ATOM 820 N N . MET A 1 110 ? 1.667 6.120 -2.635 1.00 98.56 110 MET A N 1
ATOM 821 C CA . MET A 1 110 ? 1.072 7.456 -2.545 1.00 98.56 110 MET A CA 1
ATOM 822 C C . MET A 1 110 ? 1.306 8.107 -1.177 1.00 98.56 110 MET A C 1
ATOM 824 O O . MET A 1 110 ? 1.550 9.310 -1.107 1.00 98.56 110 MET A O 1
ATOM 828 N N . ALA A 1 111 ? 1.256 7.328 -0.093 1.00 98.19 111 ALA A N 1
ATOM 829 C CA . ALA A 1 111 ? 1.531 7.818 1.256 1.00 98.19 111 ALA A CA 1
ATOM 830 C C . ALA A 1 111 ? 3.009 8.187 1.457 1.00 98.19 111 ALA A C 1
ATOM 832 O O . ALA A 1 111 ? 3.302 9.141 2.172 1.00 98.19 111 ALA A O 1
ATOM 833 N N . LEU A 1 112 ? 3.925 7.462 0.808 1.00 98.06 112 LEU A N 1
ATOM 834 C CA . LEU A 1 112 ? 5.365 7.745 0.821 1.00 98.06 112 LEU A CA 1
ATOM 835 C C . LEU A 1 112 ? 5.750 9.000 0.026 1.00 98.06 112 LEU A C 1
ATOM 837 O O . LEU A 1 112 ? 6.800 9.581 0.279 1.00 98.06 112 LEU A O 1
ATOM 841 N N . LEU A 1 113 ? 4.916 9.420 -0.927 1.00 97.38 113 LEU A N 1
ATOM 842 C CA . LEU A 1 113 ? 5.188 10.541 -1.828 1.00 97.38 113 LEU A CA 1
ATOM 843 C C . LEU A 1 113 ? 4.110 11.634 -1.718 1.00 97.38 113 LEU A C 1
ATOM 845 O O . LEU A 1 113 ? 3.428 11.943 -2.703 1.00 97.38 113 LEU A O 1
ATOM 849 N N . PRO A 1 114 ? 3.930 12.259 -0.539 1.00 94.94 114 PRO A N 1
ATOM 850 C CA . PRO A 1 114 ? 2.807 13.159 -0.293 1.00 94.94 114 PRO A CA 1
ATOM 851 C C . PRO A 1 114 ? 2.791 14.390 -1.211 1.00 94.94 114 PRO A C 1
ATOM 853 O O . PRO A 1 114 ? 1.704 14.861 -1.544 1.00 94.94 114 PRO A O 1
ATOM 856 N N . SER A 1 115 ? 3.953 14.883 -1.654 1.00 93.62 115 SER A N 1
ATOM 857 C CA . SER A 1 115 ? 4.053 16.030 -2.570 1.00 93.62 115 SER A CA 1
ATOM 858 C C . SER A 1 115 ? 3.763 15.676 -4.031 1.00 93.62 115 SER A C 1
ATOM 860 O O . SER A 1 115 ? 3.382 16.552 -4.800 1.00 93.62 115 SER A O 1
ATOM 862 N N . VAL A 1 116 ? 3.954 14.411 -4.422 1.00 96.38 116 VAL A N 1
ATOM 863 C CA . VAL A 1 116 ? 3.806 13.969 -5.817 1.00 96.38 116 VAL A CA 1
ATOM 864 C C . VAL A 1 116 ? 2.328 13.890 -6.180 1.00 96.38 116 VAL A C 1
ATOM 866 O O . VAL A 1 116 ? 1.930 14.272 -7.277 1.00 96.38 116 VAL A O 1
ATOM 869 N N . PHE A 1 117 ? 1.487 13.425 -5.256 1.00 97.44 117 PHE A N 1
ATOM 870 C CA . PHE A 1 117 ? 0.055 13.245 -5.484 1.00 97.44 117 PHE A CA 1
ATOM 871 C C . PHE A 1 117 ? -0.755 14.388 -4.880 1.00 97.44 117 PHE A C 1
ATOM 873 O O . PHE A 1 117 ? -0.574 14.751 -3.721 1.00 97.44 117 PHE A O 1
ATOM 880 N N . SER A 1 118 ? -1.690 14.931 -5.650 1.00 97.62 118 SER A N 1
ATOM 881 C CA . SER A 1 118 ? -2.672 15.914 -5.194 1.00 97.62 118 SER A CA 1
ATOM 882 C C . SER A 1 118 ? -3.784 15.263 -4.364 1.00 97.62 118 SER A C 1
ATOM 884 O O . SER A 1 118 ? -4.020 14.056 -4.433 1.00 97.62 118 SER A O 1
ATOM 886 N N . ASN A 1 119 ? -4.526 16.066 -3.594 1.00 98.44 119 ASN A N 1
ATOM 887 C CA . ASN A 1 119 ? -5.641 15.550 -2.791 1.00 98.44 119 ASN A CA 1
ATOM 888 C C . ASN A 1 119 ? -6.756 14.929 -3.650 1.00 98.44 119 ASN A C 1
ATOM 890 O O . ASN A 1 119 ? -7.380 13.966 -3.215 1.00 98.44 119 ASN A O 1
ATOM 894 N N . SER A 1 120 ? -7.000 15.439 -4.861 1.00 98.25 120 SER A N 1
ATOM 895 C CA . SER A 1 120 ? -7.992 14.867 -5.780 1.00 98.25 120 SER A CA 1
ATOM 896 C C . SER A 1 120 ? -7.569 13.494 -6.302 1.00 98.25 120 SER A C 1
ATOM 898 O O . SER A 1 120 ? -8.400 12.591 -6.353 1.00 98.25 120 SER A O 1
ATOM 900 N N . GLU A 1 121 ? -6.287 13.313 -6.636 1.00 98.12 121 GLU A N 1
ATOM 901 C CA . GLU A 1 121 ? -5.735 12.015 -7.049 1.00 98.12 121 GLU A CA 1
ATOM 902 C C . GLU A 1 121 ? -5.800 10.995 -5.908 1.00 98.12 121 GLU A C 1
ATOM 904 O O . GLU A 1 121 ? -6.282 9.883 -6.109 1.00 98.12 121 GLU A O 1
ATOM 909 N N . VAL A 1 122 ? -5.392 11.387 -4.695 1.00 98.56 122 VAL A N 1
ATOM 910 C CA . VAL A 1 122 ? -5.494 10.519 -3.509 1.00 98.56 122 VAL A CA 1
ATOM 911 C C . VAL A 1 122 ? -6.954 10.164 -3.219 1.00 98.56 122 VAL A C 1
ATOM 913 O O . VAL A 1 122 ? -7.254 9.013 -2.908 1.00 98.56 122 VAL A O 1
ATOM 916 N N . ASN A 1 123 ? -7.879 11.119 -3.345 1.00 98.50 123 ASN A N 1
ATOM 917 C CA . ASN A 1 123 ? -9.298 10.853 -3.134 1.00 98.50 123 ASN A CA 1
ATOM 918 C C . ASN A 1 123 ? -9.836 9.843 -4.152 1.00 98.50 123 ASN A C 1
ATOM 920 O O . ASN A 1 123 ? -10.481 8.879 -3.756 1.00 98.50 123 ASN A O 1
ATOM 924 N N . LEU A 1 124 ? -9.526 10.015 -5.442 1.00 98.19 124 LEU A N 1
ATOM 925 C CA . LEU A 1 124 ? -9.904 9.057 -6.484 1.00 98.19 124 LEU A CA 1
ATOM 926 C C . LEU A 1 124 ? -9.351 7.655 -6.188 1.00 98.19 124 LEU A C 1
ATOM 928 O O . LEU A 1 124 ? -10.090 6.677 -6.262 1.00 98.19 124 LEU A O 1
ATOM 932 N N . ALA A 1 125 ? -8.078 7.561 -5.798 1.00 98.38 125 ALA A N 1
ATOM 933 C CA . ALA A 1 125 ? -7.446 6.299 -5.430 1.00 98.38 125 ALA A CA 1
ATOM 934 C C . ALA A 1 125 ? -8.157 5.610 -4.255 1.00 98.38 125 ALA A C 1
ATOM 936 O O . ALA A 1 125 ? -8.396 4.403 -4.305 1.00 98.38 125 ALA A O 1
ATOM 937 N N . LEU A 1 126 ? -8.529 6.359 -3.210 1.00 98.44 126 LEU A N 1
ATOM 938 C CA . LEU A 1 126 ? -9.268 5.814 -2.069 1.00 98.44 126 LEU A CA 1
ATOM 939 C C . LEU A 1 126 ? -10.702 5.417 -2.426 1.00 98.44 126 LEU A C 1
ATOM 941 O O . LEU A 1 126 ? -11.170 4.399 -1.925 1.00 98.44 126 LEU A O 1
ATOM 945 N N . GLU A 1 127 ? -11.386 6.155 -3.301 1.00 98.12 127 GLU A N 1
ATOM 946 C CA . GLU A 1 127 ? -12.713 5.758 -3.785 1.00 98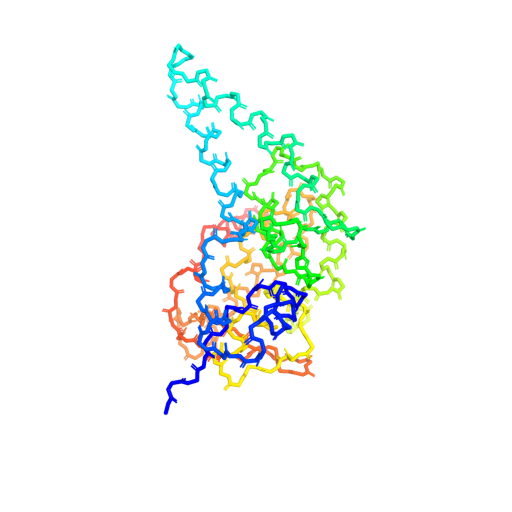.12 127 GLU A CA 1
ATOM 947 C C . GLU A 1 127 ? -12.641 4.438 -4.559 1.00 98.12 127 GLU A C 1
ATOM 949 O O . GLU A 1 127 ? -13.406 3.511 -4.278 1.00 98.12 127 GLU A O 1
ATOM 954 N N . THR A 1 128 ? -11.659 4.287 -5.450 1.00 98.00 128 THR A N 1
ATOM 955 C CA . THR A 1 128 ? -11.405 3.016 -6.142 1.00 98.00 128 THR A CA 1
ATOM 956 C C . THR A 1 128 ? -11.076 1.906 -5.140 1.00 98.00 128 THR A C 1
ATOM 958 O O . THR A 1 128 ? -11.715 0.853 -5.153 1.00 98.00 128 THR A O 1
ATOM 961 N N . ALA A 1 129 ? -10.145 2.150 -4.214 1.00 97.75 129 ALA A N 1
ATOM 962 C CA . ALA A 1 129 ? -9.740 1.174 -3.206 1.00 97.75 129 ALA A CA 1
ATOM 963 C C . ALA A 1 129 ? -10.879 0.782 -2.255 1.00 97.75 129 ALA A C 1
ATOM 965 O O . ALA A 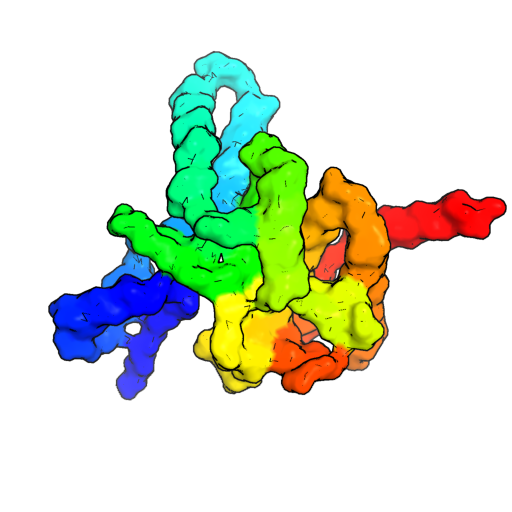1 129 ? -10.923 -0.363 -1.811 1.00 97.75 129 ALA A O 1
ATOM 966 N N . SER A 1 130 ? -11.825 1.678 -1.965 1.00 96.81 130 SER A N 1
ATOM 967 C CA . SER A 1 130 ? -12.972 1.364 -1.107 1.00 96.81 130 SER A CA 1
ATOM 968 C C . SER A 1 130 ? -13.868 0.268 -1.691 1.00 96.81 130 SER A C 1
ATOM 970 O O . SER A 1 130 ? -14.464 -0.505 -0.942 1.00 96.81 130 SER A O 1
ATOM 972 N N . ASN A 1 131 ? -13.898 0.155 -3.023 1.00 94.88 131 ASN A N 1
ATOM 973 C CA . ASN A 1 131 ? -14.676 -0.845 -3.748 1.00 94.88 131 ASN A CA 1
ATOM 974 C C . ASN A 1 131 ? -13.917 -2.162 -3.967 1.00 94.88 131 ASN A C 1
ATOM 976 O O . ASN A 1 131 ? -14.547 -3.206 -4.136 1.00 94.88 131 ASN A O 1
ATOM 980 N N . THR A 1 132 ? -12.581 -2.132 -3.989 1.00 94.50 132 THR A N 1
ATOM 981 C CA . THR A 1 132 ? -11.770 -3.274 -4.452 1.00 94.50 132 THR A CA 1
ATOM 982 C C . THR A 1 132 ? -10.789 -3.819 -3.420 1.00 94.50 132 THR A C 1
ATOM 984 O O . THR A 1 132 ? -10.519 -5.021 -3.415 1.00 94.50 132 THR A O 1
ATOM 987 N N . LEU A 1 133 ? -10.270 -2.969 -2.532 1.00 96.06 133 LEU A N 1
ATOM 988 C CA . LEU A 1 133 ? -9.184 -3.297 -1.606 1.00 96.06 133 LEU A CA 1
ATOM 989 C C . LEU A 1 133 ? -9.570 -3.176 -0.133 1.00 96.06 133 LEU A C 1
ATOM 991 O O . LEU A 1 133 ? -8.959 -3.855 0.685 1.00 96.06 133 LEU A O 1
ATOM 995 N N . PHE A 1 134 ? -10.530 -2.327 0.237 1.00 95.62 134 PHE A N 1
ATOM 996 C CA . PHE A 1 134 ? -10.885 -2.139 1.644 1.00 95.62 134 PHE A CA 1
ATOM 997 C C . PHE A 1 134 ? -11.427 -3.434 2.237 1.00 95.62 134 PHE A C 1
ATOM 999 O O .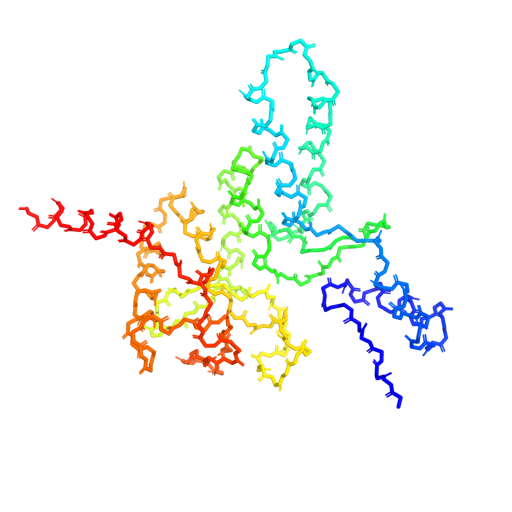 PHE A 1 134 ? -12.365 -4.044 1.724 1.00 95.62 134 PHE A O 1
ATOM 1006 N N . VAL A 1 135 ? -10.854 -3.820 3.372 1.00 94.06 135 VAL A N 1
ATOM 1007 C CA . VAL A 1 135 ? -11.303 -4.975 4.137 1.00 94.06 135 VAL A CA 1
ATOM 1008 C C . VAL A 1 135 ? -11.941 -4.499 5.420 1.00 94.06 135 VAL A C 1
ATOM 1010 O O . VAL A 1 135 ? -11.369 -3.686 6.148 1.00 94.06 135 VAL A O 1
ATOM 1013 N N . ARG A 1 136 ? -13.142 -5.009 5.691 1.00 92.50 136 ARG A N 1
ATOM 1014 C CA . ARG A 1 136 ? -13.891 -4.712 6.908 1.00 92.50 136 ARG A CA 1
ATOM 1015 C C . ARG A 1 136 ? -13.940 -5.931 7.815 1.00 92.50 136 ARG A C 1
ATOM 1017 O O . ARG A 1 136 ? -14.159 -7.042 7.347 1.00 92.50 136 ARG A O 1
ATOM 1024 N N . ASN A 1 137 ? -13.793 -5.700 9.114 1.00 89.88 137 ASN A N 1
ATOM 1025 C CA . ASN A 1 137 ? -13.984 -6.698 10.159 1.00 89.88 137 ASN A CA 1
ATOM 1026 C C . ASN A 1 137 ? -15.004 -6.156 11.163 1.00 89.88 137 ASN A C 1
ATOM 1028 O O . ASN A 1 137 ? -14.919 -4.995 11.565 1.00 89.88 137 ASN A O 1
ATOM 1032 N N . LYS A 1 138 ? -16.009 -6.959 11.535 1.00 88.44 138 LYS A N 1
ATOM 1033 C CA . LYS A 1 138 ? -17.109 -6.527 12.428 1.00 88.44 138 LYS A CA 1
ATOM 1034 C C . LYS A 1 138 ? -17.754 -5.187 11.993 1.00 88.44 1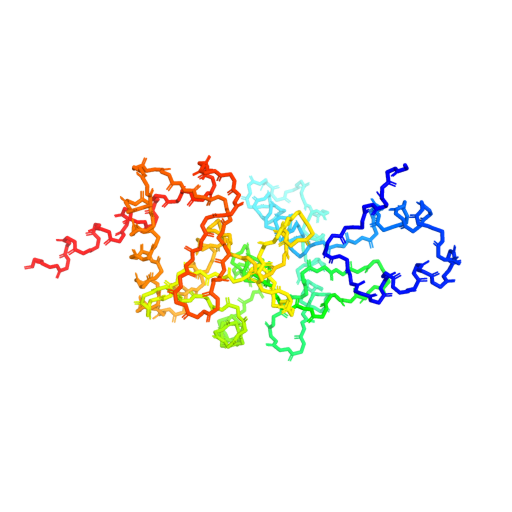38 LYS A C 1
ATOM 1036 O O . LYS A 1 138 ? -18.103 -4.351 12.822 1.00 88.44 138 LYS A O 1
ATOM 1041 N N . GLY A 1 139 ? -17.867 -4.958 10.680 1.00 89.44 139 GLY A N 1
ATOM 1042 C CA . GLY A 1 139 ? -18.438 -3.741 10.079 1.00 89.44 139 GLY A CA 1
ATOM 1043 C C . GLY A 1 139 ? -17.508 -2.518 10.005 1.00 89.44 139 GLY A C 1
ATOM 1044 O O . GLY A 1 139 ? -17.840 -1.553 9.317 1.00 89.44 139 GLY A O 1
ATOM 1045 N N . ARG A 1 140 ? -16.332 -2.550 10.639 1.00 93.38 140 ARG A N 1
ATOM 1046 C CA . ARG A 1 140 ? -15.361 -1.442 10.646 1.00 93.38 140 ARG A CA 1
ATOM 1047 C C . ARG A 1 140 ? -14.270 -1.668 9.614 1.00 93.38 140 ARG A C 1
ATOM 1049 O O . ARG A 1 140 ? -13.906 -2.814 9.360 1.00 93.38 140 ARG A O 1
ATOM 1056 N N . LEU A 1 141 ? -13.746 -0.592 9.033 1.00 95.25 141 LEU A N 1
ATOM 1057 C CA . LEU A 1 141 ? -12.527 -0.657 8.230 1.00 95.25 141 LEU A CA 1
ATOM 1058 C C . LEU A 1 141 ? -11.387 -1.267 9.058 1.00 95.25 141 LEU A C 1
ATOM 1060 O O . LEU A 1 141 ? -11.103 -0.798 10.155 1.00 95.25 141 LEU A O 1
ATOM 1064 N N . PHE A 1 142 ? -10.761 -2.317 8.531 1.00 93.62 142 PHE A N 1
ATOM 1065 C CA . PHE A 1 142 ? -9.660 -3.032 9.175 1.00 93.62 142 PHE A CA 1
ATOM 1066 C C . PHE A 1 142 ? -8.325 -2.808 8.465 1.00 93.62 142 PHE A C 1
ATOM 1068 O O . PHE A 1 142 ? -7.292 -2.720 9.117 1.00 93.62 142 PHE A O 1
ATOM 1075 N N . GLY A 1 143 ? -8.329 -2.733 7.134 1.00 95.12 143 GLY A N 1
ATOM 1076 C CA . GLY A 1 143 ? -7.104 -2.592 6.354 1.00 95.12 143 GLY A CA 1
ATOM 1077 C C . GLY A 1 143 ? -7.345 -2.760 4.860 1.00 95.12 143 GLY A C 1
ATOM 1078 O O . GLY A 1 143 ? -8.452 -2.530 4.368 1.00 95.12 143 GLY A O 1
ATOM 1079 N N . LEU A 1 144 ? -6.300 -3.174 4.148 1.00 95.94 144 LEU A N 1
ATOM 1080 C CA . LEU A 1 144 ? -6.296 -3.349 2.697 1.00 95.94 144 LEU A CA 1
ATOM 1081 C C . LEU A 1 144 ? -5.993 -4.799 2.324 1.00 95.94 144 LEU A C 1
ATOM 1083 O O . LEU A 1 144 ? -5.134 -5.431 2.937 1.00 95.94 144 LEU A O 1
ATOM 1087 N N . LEU A 1 145 ? -6.637 -5.295 1.269 1.00 94.81 145 LEU A N 1
ATOM 1088 C CA . LEU A 1 145 ? -6.129 -6.439 0.523 1.00 94.81 145 LEU A CA 1
ATOM 1089 C C . LEU A 1 145 ? -4.809 -6.048 -0.136 1.00 94.81 145 LEU A C 1
ATOM 1091 O O . LEU A 1 145 ? -4.715 -5.008 -0.792 1.00 94.81 145 LEU A O 1
ATOM 1095 N N . CYS A 1 146 ? -3.813 -6.920 -0.037 1.00 94.19 146 CYS A N 1
ATOM 1096 C CA . CYS A 1 146 ? -2.554 -6.729 -0.742 1.00 94.19 146 CYS A CA 1
ATOM 1097 C C . CYS A 1 146 ? -2.736 -6.731 -2.244 1.00 94.19 146 CYS A C 1
ATOM 1099 O O . CYS A 1 146 ? -2.084 -5.952 -2.938 1.00 94.19 146 CYS A O 1
ATOM 1101 N N . ARG A 1 147 ? -3.638 -7.569 -2.750 1.00 92.94 147 ARG A N 1
ATOM 1102 C CA . ARG A 1 147 ? -3.994 -7.598 -4.159 1.00 92.94 147 ARG A CA 1
ATOM 1103 C C . ARG A 1 147 ? -5.443 -8.011 -4.343 1.00 92.94 147 ARG A C 1
ATOM 1105 O O . ARG A 1 147 ? -5.890 -8.983 -3.736 1.00 92.94 147 ARG A O 1
ATOM 1112 N N . ASN A 1 148 ? -6.157 -7.328 -5.233 1.00 91.25 148 ASN A N 1
ATOM 1113 C CA . ASN A 1 148 ? -7.472 -7.768 -5.680 1.00 91.25 148 ASN A CA 1
ATOM 1114 C C . ASN A 1 148 ? -7.312 -8.958 -6.640 1.00 91.25 148 ASN A C 1
ATOM 1116 O O . ASN A 1 148 ? -7.231 -8.807 -7.858 1.00 91.25 148 ASN A O 1
ATOM 1120 N N . TYR A 1 149 ? -7.176 -10.151 -6.064 1.00 82.38 149 TYR A N 1
ATOM 1121 C CA . TYR A 1 149 ? -7.006 -11.406 -6.789 1.00 82.38 149 TYR A CA 1
ATOM 1122 C C . TYR A 1 149 ? -8.270 -12.271 -6.687 1.00 82.38 149 TYR A C 1
ATOM 1124 O O . TYR A 1 149 ? -9.034 -12.162 -5.726 1.00 82.38 149 TYR A O 1
ATOM 1132 N N . GLY A 1 150 ? -8.504 -13.122 -7.692 1.00 76.31 150 GLY A N 1
ATOM 1133 C CA . GLY A 1 150 ? -9.689 -13.99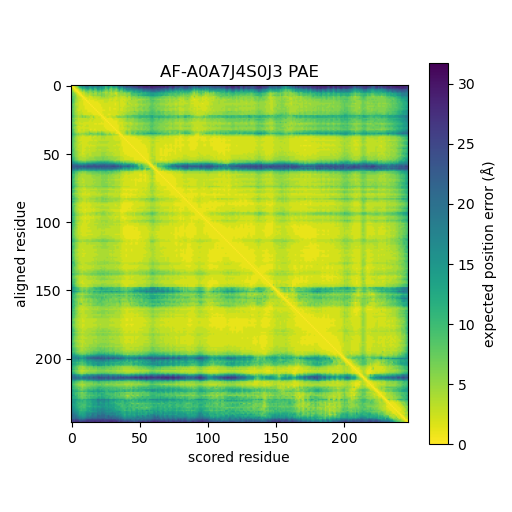0 -7.735 1.00 76.31 150 GLY A CA 1
ATOM 1134 C C . GLY A 1 150 ? -9.691 -15.052 -6.632 1.00 76.31 150 GLY A C 1
ATOM 1135 O O . GLY A 1 150 ? -10.728 -15.315 -6.028 1.00 76.31 150 GLY A O 1
ATOM 1136 N N . GLU A 1 151 ? -8.523 -15.620 -6.331 1.00 78.44 151 GLU A N 1
ATOM 1137 C CA . GLU A 1 151 ? -8.328 -16.532 -5.201 1.00 78.44 151 GLU A CA 1
ATOM 1138 C C . GLU A 1 151 ? -8.223 -15.718 -3.908 1.00 78.44 151 GLU A C 1
ATOM 1140 O O . GLU A 1 151 ? -7.291 -14.929 -3.732 1.00 78.44 151 GLU A O 1
ATOM 1145 N N . ARG A 1 152 ? -9.217 -15.887 -3.028 1.00 78.62 152 ARG A N 1
ATOM 1146 C CA . ARG A 1 152 ? -9.365 -15.122 -1.777 1.00 78.62 152 ARG A CA 1
ATOM 1147 C C . ARG A 1 152 ? -9.000 -15.881 -0.512 1.00 78.62 152 ARG A C 1
ATOM 1149 O O . ARG A 1 152 ? -8.870 -15.268 0.540 1.00 78.62 152 ARG A O 1
ATOM 1156 N N . VAL A 1 153 ? -8.840 -17.195 -0.617 1.00 82.31 153 VAL A N 1
ATOM 1157 C CA . VAL A 1 153 ? -8.504 -18.050 0.519 1.00 82.31 153 VAL A CA 1
ATOM 1158 C C . VAL A 1 153 ? -7.020 -18.335 0.488 1.00 82.31 153 VAL A C 1
ATOM 1160 O O . VAL A 1 153 ? -6.507 -18.831 -0.512 1.00 82.31 153 VAL A O 1
ATOM 1163 N N . PHE A 1 154 ? -6.344 -18.054 1.593 1.00 83.06 154 PHE A N 1
ATOM 1164 C CA . PHE A 1 154 ? -4.959 -18.451 1.766 1.00 83.06 154 PHE A CA 1
ATOM 1165 C C . PHE A 1 154 ? -4.863 -19.960 2.025 1.00 83.06 154 PHE A C 1
ATOM 1167 O O . PHE A 1 154 ? -5.398 -20.461 3.015 1.00 83.06 154 PHE A O 1
ATOM 1174 N N . THR A 1 155 ? -4.159 -20.679 1.152 1.00 83.12 155 THR A N 1
ATOM 1175 C CA . THR A 1 155 ? -3.898 -22.122 1.282 1.00 83.12 155 THR A CA 1
ATOM 1176 C C . THR A 1 155 ? -2.408 -22.445 1.385 1.00 83.12 155 THR A C 1
ATOM 1178 O O . THR A 1 155 ? -2.039 -23.510 1.881 1.00 83.12 155 THR A O 1
ATOM 1181 N N . GLY A 1 156 ? -1.543 -21.510 0.989 1.00 83.31 156 GLY A N 1
ATOM 1182 C CA . GLY A 1 156 ? -0.101 -21.599 1.148 1.00 83.31 156 GLY A CA 1
ATOM 1183 C C . GLY A 1 156 ? 0.644 -20.415 0.530 1.00 83.31 156 GLY A C 1
ATOM 1184 O O . GLY A 1 156 ? 0.097 -19.340 0.290 1.00 83.31 156 GLY A O 1
ATOM 1185 N N . ASP A 1 157 ? 1.934 -20.615 0.262 1.00 81.81 157 ASP A N 1
ATOM 1186 C CA . ASP A 1 157 ? 2.833 -19.539 -0.176 1.00 81.81 157 ASP A CA 1
ATOM 1187 C C . ASP A 1 157 ? 2.495 -18.949 -1.554 1.00 81.81 157 ASP A C 1
ATOM 1189 O O . ASP A 1 157 ? 2.892 -17.821 -1.847 1.00 81.81 157 ASP A O 1
ATOM 1193 N N . ALA A 1 158 ? 1.724 -19.660 -2.380 1.00 77.12 158 ALA A N 1
ATOM 1194 C CA . ALA A 1 158 ? 1.236 -19.132 -3.650 1.00 77.12 158 ALA A CA 1
ATOM 1195 C C . ALA A 1 158 ? 0.317 -17.907 -3.451 1.00 77.12 158 ALA A C 1
ATOM 1197 O O . ALA A 1 158 ? 0.373 -16.960 -4.240 1.00 77.12 158 ALA A O 1
ATOM 1198 N N . GLU A 1 159 ? -0.443 -17.860 -2.350 1.00 82.31 159 GLU A N 1
ATOM 1199 C CA . GLU A 1 159 ? -1.351 -16.755 -2.019 1.00 82.31 159 GLU A CA 1
ATOM 1200 C C . GLU A 1 159 ? -0.727 -15.702 -1.085 1.00 82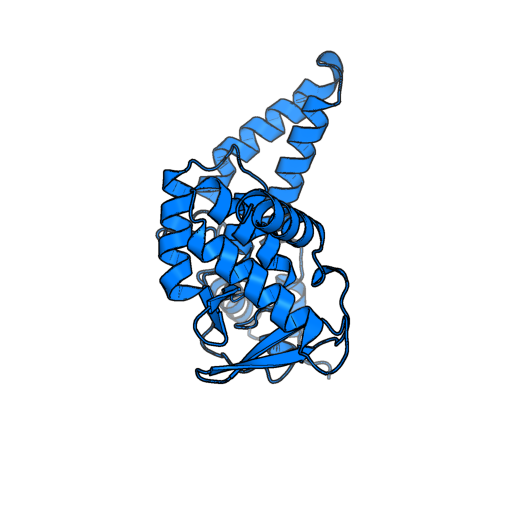.31 159 GLU A C 1
ATOM 1202 O O . GLU A 1 159 ? -1.394 -14.740 -0.706 1.00 82.31 159 GLU A O 1
ATOM 1207 N N . TYR A 1 160 ? 0.562 -15.819 -0.742 1.00 83.19 160 TYR A N 1
ATOM 1208 C CA . TYR A 1 160 ? 1.261 -14.931 0.207 1.00 83.19 160 TYR A CA 1
ATOM 1209 C C . TYR A 1 160 ? 1.202 -13.439 -0.157 1.00 83.19 160 TYR A C 1
ATOM 1211 O O . TYR A 1 160 ? 1.153 -12.575 0.719 1.00 83.19 160 TYR A O 1
ATOM 1219 N N . HIS A 1 161 ? 1.135 -13.136 -1.454 1.00 84.44 161 HIS A N 1
ATOM 1220 C CA . HIS A 1 161 ? 0.934 -11.783 -1.986 1.00 84.44 161 HIS A CA 1
ATOM 1221 C C . HIS A 1 161 ? -0.387 -11.648 -2.770 1.00 84.44 161 HIS A C 1
ATOM 1223 O O . HIS A 1 161 ? -0.526 -10.776 -3.628 1.00 84.44 161 HIS A O 1
ATOM 1229 N N . GLY A 1 162 ? -1.334 -12.558 -2.529 1.00 87.06 162 GLY A N 1
ATOM 1230 C CA . GLY A 1 162 ? -2.665 -12.571 -3.128 1.00 87.06 162 GLY A CA 1
ATOM 1231 C C . GLY A 1 162 ? -3.653 -11.694 -2.358 1.00 87.06 162 GLY A C 1
ATOM 1232 O O . GLY A 1 162 ? -3.315 -10.611 -1.879 1.00 87.06 162 GLY A O 1
ATOM 1233 N N . ALA A 1 163 ? -4.889 -12.168 -2.227 1.00 90.19 163 ALA A N 1
ATOM 1234 C CA . ALA A 1 163 ? -5.951 -11.469 -1.505 1.00 90.19 163 ALA A CA 1
ATOM 1235 C C . ALA A 1 163 ? -5.890 -11.726 0.014 1.00 90.19 163 ALA A C 1
ATOM 1237 O O . ALA A 1 163 ? -6.844 -12.193 0.628 1.00 90.19 163 ALA A O 1
ATOM 1238 N N . VAL A 1 164 ? -4.748 -11.390 0.613 1.00 92.75 164 VAL A N 1
ATOM 1239 C CA . VAL A 1 164 ? -4.523 -11.362 2.066 1.00 92.75 164 VAL A CA 1
ATOM 1240 C C . VAL A 1 164 ? -4.459 -9.924 2.569 1.00 92.75 164 VAL A C 1
ATOM 1242 O O . VAL A 1 164 ? -4.166 -9.010 1.802 1.00 92.75 164 VAL A O 1
ATOM 1245 N N . VAL A 1 165 ? -4.700 -9.719 3.860 1.00 93.50 165 VAL A N 1
ATOM 1246 C CA . VAL A 1 165 ? -4.494 -8.443 4.547 1.00 93.50 165 VAL A CA 1
ATOM 1247 C C . VAL A 1 165 ? -3.161 -8.473 5.271 1.00 93.50 165 VAL A C 1
ATOM 1249 O O . VAL A 1 165 ? -2.919 -9.367 6.083 1.00 93.50 165 VAL A O 1
ATOM 1252 N N . TRP A 1 166 ? -2.326 -7.472 5.012 1.00 93.25 166 TRP A N 1
ATOM 1253 C CA . TRP A 1 166 ? -1.112 -7.226 5.781 1.00 93.25 166 TRP A CA 1
ATOM 1254 C C . TRP A 1 166 ? -1.339 -6.004 6.676 1.00 93.25 166 TRP A C 1
ATOM 1256 O O . TRP A 1 166 ? -1.400 -4.881 6.165 1.00 93.25 166 TRP A O 1
ATOM 1266 N N . PRO A 1 167 ? -1.433 -6.163 8.010 1.00 92.06 167 PRO A N 1
ATOM 1267 C CA . PRO A 1 167 ? -1.655 -5.035 8.913 1.00 92.06 167 PRO A CA 1
ATOM 1268 C C . PRO A 1 167 ? -0.612 -3.918 8.778 1.00 92.06 167 PRO A C 1
ATOM 1270 O O . PRO A 1 167 ? -0.951 -2.757 9.008 1.00 92.06 167 PRO A O 1
ATOM 1273 N N . ARG A 1 168 ? 0.612 -4.242 8.331 1.00 92.56 168 ARG A N 1
ATOM 1274 C CA . ARG A 1 168 ? 1.694 -3.276 8.068 1.00 92.56 168 ARG A CA 1
ATOM 1275 C C . ARG A 1 168 ? 1.348 -2.200 7.032 1.00 92.56 168 ARG A C 1
ATOM 1277 O O . ARG A 1 168 ? 1.994 -1.160 7.020 1.00 92.56 168 ARG A O 1
ATOM 1284 N N . ASP A 1 169 ? 0.375 -2.442 6.154 1.00 95.25 169 ASP A N 1
ATOM 1285 C CA . ASP A 1 169 ? -0.018 -1.477 5.119 1.00 95.25 169 ASP A CA 1
ATOM 1286 C C . ASP A 1 169 ? -0.974 -0.407 5.693 1.00 95.25 169 ASP A C 1
ATOM 1288 O O . ASP A 1 169 ? -1.130 0.684 5.141 1.00 95.25 169 ASP A O 1
ATOM 1292 N N . SER A 1 170 ? -1.597 -0.693 6.841 1.00 93.88 170 SER A N 1
ATOM 1293 C CA . SER A 1 170 ? -2.615 0.152 7.480 1.00 93.88 170 SER A CA 1
ATOM 1294 C C . SER A 1 170 ? -2.119 1.539 7.910 1.00 93.88 170 SER A C 1
ATOM 1296 O O . SER A 1 170 ? -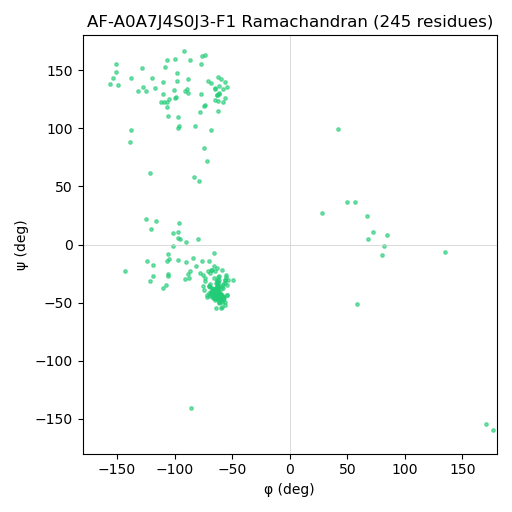2.876 2.492 7.736 1.00 93.88 170 SER A O 1
ATOM 1298 N N . PRO A 1 171 ? -0.886 1.729 8.425 1.00 93.94 171 PRO A N 1
ATOM 1299 C CA . PRO A 1 171 ? -0.364 3.062 8.734 1.00 93.94 171 PRO A CA 1
ATOM 1300 C C . PRO A 1 171 ? -0.333 4.000 7.522 1.00 93.94 171 PRO A C 1
ATOM 1302 O O . PRO A 1 171 ? -0.643 5.183 7.651 1.00 93.94 171 PRO A O 1
ATOM 1305 N N . TYR A 1 172 ? -0.021 3.475 6.335 1.00 96.50 172 TYR A N 1
ATOM 1306 C CA . TYR A 1 172 ? -0.023 4.260 5.100 1.00 96.50 172 TYR A CA 1
ATOM 1307 C C . TYR A 1 172 ? -1.444 4.662 4.702 1.00 96.50 172 TYR A C 1
ATOM 1309 O O . TYR A 1 172 ? -1.694 5.823 4.383 1.00 96.50 172 TYR A O 1
ATOM 1317 N N . LEU A 1 173 ? -2.399 3.731 4.802 1.00 97.75 173 LEU A N 1
ATOM 1318 C CA . LEU A 1 173 ? -3.818 4.038 4.615 1.00 97.75 173 LEU A CA 1
ATOM 1319 C C . LEU A 1 173 ? -4.292 5.110 5.609 1.00 97.75 173 LEU A C 1
ATOM 1321 O O . LEU A 1 173 ? -4.951 6.066 5.206 1.00 97.75 173 LEU A O 1
ATOM 1325 N N . LEU A 1 174 ? -3.926 4.987 6.887 1.00 96.88 174 LEU A N 1
ATOM 1326 C CA . LEU A 1 174 ? -4.274 5.956 7.924 1.00 96.88 174 LEU A CA 1
ATOM 1327 C C . LEU A 1 174 ? -3.765 7.363 7.582 1.00 96.88 174 LEU A C 1
ATOM 1329 O O . LEU A 1 174 ? -4.514 8.330 7.724 1.00 96.88 174 LEU A O 1
ATOM 1333 N N . ALA A 1 175 ? -2.521 7.477 7.109 1.00 96.00 175 ALA A N 1
ATOM 1334 C CA . ALA A 1 175 ? -1.941 8.751 6.696 1.00 96.00 175 ALA A CA 1
ATOM 1335 C C . ALA A 1 175 ? -2.744 9.401 5.556 1.00 96.00 175 ALA A C 1
ATOM 1337 O O . ALA A 1 175 ? -3.047 10.593 5.619 1.00 96.00 175 ALA A O 1
ATOM 1338 N N . LEU A 1 176 ? -3.158 8.620 4.553 1.00 98.38 176 LEU A N 1
ATOM 1339 C CA . LEU A 1 176 ? -3.984 9.118 3.448 1.00 98.38 176 LEU A CA 1
ATOM 1340 C C . LEU A 1 176 ? -5.400 9.512 3.893 1.00 98.38 176 LEU A C 1
ATOM 1342 O O . LEU A 1 176 ? -5.912 10.540 3.452 1.00 98.38 176 LEU A O 1
ATOM 1346 N N . LEU A 1 177 ? -6.026 8.734 4.782 1.00 98.19 177 LEU A N 1
ATOM 1347 C CA . LEU A 1 177 ? -7.349 9.052 5.331 1.00 98.19 177 LEU A CA 1
ATOM 1348 C C . LEU A 1 177 ? -7.318 10.377 6.104 1.00 98.19 177 LEU A C 1
ATOM 1350 O O . LEU A 1 177 ? -8.127 11.264 5.827 1.00 98.19 177 LEU A O 1
ATOM 1354 N N . ARG A 1 178 ? -6.348 10.542 7.014 1.00 95.69 178 ARG A N 1
ATOM 1355 C CA . ARG A 1 178 ? -6.151 11.783 7.784 1.00 95.69 178 ARG A CA 1
ATOM 1356 C C . ARG A 1 178 ? -5.852 12.973 6.875 1.00 95.69 178 ARG A C 1
ATOM 1358 O O . ARG A 1 178 ? -6.426 14.042 7.054 1.00 95.69 178 ARG A O 1
ATOM 1365 N N . ARG A 1 179 ? -5.017 12.783 5.847 1.00 96.31 179 ARG A N 1
ATOM 1366 C CA . ARG A 1 179 ? -4.707 13.822 4.850 1.00 96.31 179 ARG A CA 1
ATOM 1367 C C . ARG A 1 179 ? -5.963 14.402 4.188 1.00 96.31 179 ARG A C 1
ATOM 1369 O O . ARG A 1 179 ? -5.981 15.587 3.864 1.00 96.31 179 ARG A O 1
ATOM 1376 N N . LEU A 1 180 ? -6.994 13.585 3.974 1.00 97.94 180 LEU A N 1
ATOM 1377 C CA . LEU A 1 180 ? -8.258 14.008 3.364 1.00 97.94 180 LEU A CA 1
ATOM 1378 C C . LEU A 1 180 ? -9.365 14.327 4.382 1.00 97.94 180 LEU A C 1
ATOM 1380 O O . LEU A 1 180 ? -10.500 14.569 3.979 1.00 97.94 180 LEU A O 1
ATOM 1384 N N . GLY A 1 181 ? -9.072 14.312 5.686 1.00 96.56 181 GLY A N 1
ATOM 1385 C CA . GLY A 1 181 ? -10.071 14.539 6.734 1.00 96.56 181 GLY A CA 1
ATOM 1386 C C . GLY A 1 181 ? -11.129 13.432 6.837 1.00 96.56 181 GLY A C 1
ATOM 1387 O O . GLY A 1 181 ? -12.236 13.675 7.320 1.00 96.56 181 GLY A O 1
ATOM 1388 N N . ARG A 1 182 ? -10.819 12.206 6.392 1.00 97.31 182 ARG A N 1
ATOM 1389 C CA . ARG A 1 182 ? -11.693 11.019 6.495 1.00 97.31 182 ARG A CA 1
ATOM 1390 C C . ARG A 1 182 ? -11.646 10.418 7.906 1.00 97.31 182 ARG A C 1
ATOM 1392 O O . ARG A 1 182 ? -11.367 9.235 8.098 1.00 97.31 182 ARG A O 1
ATOM 1399 N N . GLU A 1 183 ? -11.922 11.249 8.912 1.00 94.19 183 GLU A N 1
ATOM 1400 C CA . GLU A 1 183 ? -11.686 10.937 10.332 1.00 94.19 183 GLU A CA 1
ATOM 1401 C C . GLU A 1 183 ? -12.472 9.723 10.834 1.00 94.19 183 GLU A C 1
ATOM 1403 O O . GLU A 1 183 ? -11.953 8.925 11.610 1.00 94.19 183 GLU A O 1
ATOM 1408 N N . LYS A 1 184 ? -13.702 9.525 10.346 1.00 95.19 184 LYS A N 1
ATOM 1409 C CA . LYS A 1 184 ? -14.509 8.354 10.716 1.00 95.19 184 LYS A CA 1
ATOM 1410 C C . LYS A 1 184 ? -13.817 7.044 10.329 1.00 95.19 184 LYS A C 1
ATOM 1412 O O . LYS A 1 184 ? -13.788 6.102 11.111 1.00 95.19 184 LYS A O 1
ATOM 1417 N N . GLU A 1 185 ? -13.267 6.977 9.124 1.00 97.19 185 GLU A N 1
ATOM 1418 C CA . GLU A 1 185 ? -12.605 5.771 8.620 1.00 97.19 185 GLU A CA 1
ATOM 1419 C C . GLU A 1 185 ? -11.231 5.582 9.258 1.00 97.19 185 GLU A C 1
ATOM 1421 O O . GLU A 1 185 ? -10.849 4.454 9.562 1.00 97.19 185 GLU A O 1
ATOM 1426 N N . ALA A 1 186 ? -10.521 6.681 9.524 1.00 95.88 186 ALA A N 1
ATOM 1427 C CA . ALA A 1 186 ? -9.288 6.662 10.303 1.00 95.88 186 ALA A CA 1
ATOM 1428 C C . ALA A 1 186 ? -9.525 6.090 11.713 1.00 95.88 186 ALA A C 1
ATOM 1430 O O . ALA A 1 186 ? -8.765 5.239 12.174 1.00 95.88 186 ALA A O 1
ATOM 1431 N N . GLU A 1 187 ? -10.606 6.500 12.378 1.00 94.38 187 GLU A N 1
ATOM 1432 C CA . GLU A 1 187 ? -11.007 5.957 13.675 1.00 94.38 187 GLU A CA 1
ATOM 1433 C C . GLU A 1 187 ? -11.388 4.474 13.592 1.00 94.38 187 GLU A C 1
ATOM 1435 O O . GLU A 1 187 ? -10.923 3.681 14.412 1.00 94.38 187 GLU A O 1
ATOM 1440 N N . GLU A 1 188 ? -12.195 4.077 12.601 1.00 95.69 188 GLU A N 1
ATOM 1441 C CA . GLU A 1 188 ? -12.537 2.667 12.376 1.00 95.69 188 GLU A CA 1
ATOM 1442 C C . GLU A 1 188 ? -11.277 1.799 12.237 1.00 95.69 188 GLU A C 1
ATOM 1444 O O . GLU A 1 188 ? -11.200 0.737 12.858 1.00 95.69 188 GLU A O 1
ATOM 1449 N N . LEU A 1 189 ? -10.284 2.278 11.481 1.00 95.19 189 LEU A N 1
ATOM 1450 C CA . LEU A 1 189 ? -9.016 1.590 11.248 1.00 95.19 189 LEU A CA 1
ATOM 1451 C C . LEU A 1 189 ? -8.192 1.435 12.535 1.00 95.19 189 LEU A C 1
ATOM 1453 O O . LEU A 1 189 ? -7.710 0.342 12.832 1.00 95.19 189 LEU A O 1
ATOM 1457 N N . ILE A 1 190 ? -8.070 2.503 13.330 1.00 93.75 190 ILE A N 1
ATOM 1458 C CA . ILE A 1 190 ? -7.345 2.483 14.611 1.00 93.75 190 ILE A CA 1
ATOM 1459 C C . ILE A 1 190 ? -8.019 1.544 15.613 1.00 93.75 190 ILE A C 1
ATOM 1461 O O . ILE A 1 190 ? -7.342 0.728 16.239 1.00 93.75 190 ILE A O 1
ATOM 1465 N N . ILE A 1 191 ? -9.346 1.619 15.749 1.00 91.94 191 ILE A N 1
ATOM 1466 C CA . ILE A 1 191 ? -10.105 0.747 16.654 1.00 91.94 191 ILE A CA 1
ATOM 1467 C C . ILE A 1 191 ? -9.960 -0.716 16.236 1.00 91.94 191 ILE A C 1
ATOM 1469 O O . ILE A 1 191 ? -9.766 -1.575 17.093 1.00 91.94 191 ILE A O 1
ATOM 1473 N N . SER A 1 192 ? -10.039 -1.009 14.938 1.00 91.56 192 SER A N 1
ATOM 1474 C CA . SER A 1 192 ? -9.886 -2.373 14.425 1.00 91.56 192 SER A CA 1
ATOM 1475 C C . SER A 1 192 ? -8.488 -2.935 14.684 1.00 91.56 192 SER A C 1
ATOM 1477 O O . SER A 1 192 ? -8.367 -4.086 15.098 1.00 91.56 192 SER A O 1
ATOM 1479 N N . ALA A 1 193 ? -7.442 -2.125 14.504 1.00 89.56 193 ALA A N 1
ATOM 1480 C CA . ALA A 1 193 ? -6.069 -2.532 14.791 1.00 89.56 193 ALA A CA 1
ATOM 1481 C C . ALA A 1 193 ? -5.817 -2.742 16.298 1.00 89.56 193 ALA A C 1
ATOM 1483 O O . ALA A 1 193 ? -5.133 -3.691 16.677 1.00 89.56 193 ALA A O 1
ATOM 1484 N N . LEU A 1 194 ? -6.403 -1.910 17.166 1.00 88.19 194 LEU A N 1
ATOM 1485 C CA . LEU A 1 194 ? -6.360 -2.100 18.622 1.00 88.19 194 LEU A CA 1
ATOM 1486 C C . LEU A 1 194 ? -7.094 -3.375 19.057 1.00 88.19 194 LEU A C 1
ATOM 1488 O O . LEU A 1 194 ? -6.557 -4.148 19.845 1.00 88.19 194 LEU A O 1
ATOM 1492 N N . ASP A 1 195 ? -8.303 -3.612 18.538 1.00 87.38 195 ASP A N 1
ATOM 1493 C CA . ASP A 1 195 ? -9.072 -4.832 18.817 1.00 87.38 195 ASP A CA 1
ATOM 1494 C C . ASP A 1 195 ? -8.276 -6.073 18.395 1.00 87.38 195 ASP A C 1
ATOM 1496 O O . ASP A 1 195 ? -8.138 -7.005 19.181 1.00 87.38 195 ASP A O 1
ATOM 1500 N N . HIS A 1 196 ? -7.669 -6.056 17.205 1.00 85.69 196 HIS A N 1
ATOM 1501 C CA . HIS A 1 196 ? -6.786 -7.119 16.718 1.00 85.69 196 HIS A CA 1
ATOM 1502 C C . HIS A 1 196 ? -5.614 -7.390 17.674 1.00 85.69 196 HIS A C 1
ATOM 1504 O O . HIS A 1 196 ? -5.445 -8.516 18.131 1.00 85.69 196 HIS A O 1
ATOM 1510 N N . GLN A 1 197 ? -4.874 -6.346 18.065 1.00 83.19 197 GLN A N 1
ATOM 1511 C CA . GLN A 1 197 ? -3.707 -6.450 18.952 1.00 83.19 197 GLN A CA 1
ATOM 1512 C C . GLN A 1 197 ? -4.012 -6.997 20.356 1.00 83.19 197 GLN A C 1
ATOM 1514 O O . GLN A 1 197 ? -3.108 -7.512 21.022 1.00 83.19 197 GLN A O 1
ATOM 1519 N N . GLN A 1 198 ? -5.244 -6.811 20.840 1.00 82.25 198 GLN A N 1
ATOM 1520 C CA . GLN A 1 198 ? -5.637 -7.140 22.214 1.00 82.25 198 GLN A CA 1
ATOM 1521 C C . GLN A 1 198 ? -6.508 -8.396 22.317 1.00 82.25 198 GLN A C 1
ATOM 1523 O O . GLN A 1 198 ? -6.532 -9.024 23.374 1.00 82.25 198 GLN A O 1
ATOM 1528 N N . SER A 1 199 ? -7.241 -8.753 21.258 1.00 77.94 199 SER A N 1
ATOM 1529 C CA . SER A 1 199 ? -8.243 -9.828 21.300 1.00 77.94 199 SER A CA 1
ATOM 1530 C C . SER A 1 199 ? -7.828 -11.115 20.585 1.00 77.94 199 SER A C 1
ATOM 1532 O O . SER A 1 199 ? -8.453 -12.153 20.815 1.00 77.94 199 SER A O 1
ATOM 1534 N N . GLU A 1 200 ? -6.781 -11.100 19.756 1.00 71.25 200 GLU A N 1
ATOM 1535 C CA . GLU A 1 200 ? -6.330 -12.309 19.067 1.00 71.25 200 GLU A CA 1
ATOM 1536 C C . GLU A 1 200 ? -5.441 -13.180 19.947 1.00 71.25 200 GLU A C 1
ATOM 1538 O O . GLU A 1 200 ? -4.259 -12.914 20.058 1.00 71.25 200 GLU A O 1
ATOM 1543 N N . ALA A 1 201 ? -5.990 -14.265 20.502 1.00 68.25 201 ALA A N 1
ATOM 1544 C CA . ALA A 1 201 ? -5.294 -15.364 21.194 1.00 68.25 201 ALA A CA 1
ATOM 1545 C C . ALA A 1 201 ? -4.432 -14.998 22.432 1.00 68.25 201 ALA A C 1
ATOM 1547 O O . ALA A 1 201 ? -4.599 -15.621 23.480 1.00 68.25 201 ALA A O 1
ATOM 1548 N N . ALA A 1 202 ? -3.526 -14.022 22.341 1.00 73.81 202 ALA A N 1
ATOM 1549 C CA . ALA A 1 202 ? -2.699 -13.472 23.406 1.00 73.81 202 ALA A CA 1
ATOM 1550 C C . ALA A 1 202 ? -2.360 -11.991 23.136 1.00 73.81 202 ALA A C 1
ATOM 1552 O O . ALA A 1 202 ? -2.296 -11.543 21.995 1.00 73.81 202 ALA A O 1
ATOM 1553 N N . VAL A 1 203 ? -2.076 -11.224 24.191 1.00 70.44 203 VAL A N 1
ATOM 1554 C CA . VAL A 1 203 ? -1.655 -9.818 24.055 1.00 70.44 203 VAL A CA 1
ATOM 1555 C C . VAL A 1 203 ? -0.387 -9.725 23.200 1.00 70.44 203 VAL A C 1
ATOM 1557 O O . VAL A 1 203 ? 0.566 -10.473 23.420 1.00 70.44 203 VAL A O 1
ATOM 1560 N N . PHE A 1 204 ? -0.379 -8.793 22.241 1.00 68.44 204 PHE A N 1
ATOM 1561 C CA . PHE A 1 204 ? 0.691 -8.576 21.255 1.00 68.44 204 PHE A CA 1
ATOM 1562 C C . PHE A 1 204 ? 0.883 -9.684 20.216 1.00 68.44 204 PHE A C 1
ATOM 1564 O O . PHE A 1 204 ? 1.749 -9.546 19.346 1.00 68.44 204 PHE A O 1
ATOM 1571 N N . PHE A 1 205 ? 0.033 -10.707 20.207 1.00 79.00 205 PHE A N 1
ATOM 1572 C CA . PHE A 1 205 ? -0.103 -11.575 19.048 1.00 79.00 205 PHE A CA 1
ATOM 1573 C C . PHE A 1 205 ? -0.610 -10.730 17.873 1.00 79.00 205 PHE A C 1
ATOM 1575 O O . PHE A 1 205 ? -1.676 -10.128 17.934 1.00 79.00 205 PHE A O 1
ATOM 1582 N N . ASN A 1 206 ? 0.222 -10.593 16.846 1.00 83.31 206 ASN A N 1
ATOM 1583 C CA . ASN A 1 206 ? -0.061 -9.786 15.667 1.00 83.31 206 ASN A CA 1
ATOM 1584 C C . ASN A 1 206 ? 0.401 -10.574 14.467 1.00 83.31 206 ASN A C 1
ATOM 1586 O O . ASN A 1 206 ? 1.600 -10.603 14.154 1.00 83.31 206 ASN A O 1
ATOM 1590 N N . SER A 1 207 ? -0.561 -11.231 13.830 1.00 87.75 207 SER A N 1
ATOM 1591 C CA . SER A 1 207 ? -0.266 -12.019 12.653 1.00 87.75 207 SER A CA 1
ATOM 1592 C C . SER A 1 207 ? 0.326 -11.124 11.568 1.00 87.75 207 SER A C 1
ATOM 1594 O O . SER A 1 207 ? -0.076 -9.976 11.366 1.00 87.75 207 SER A O 1
ATOM 1596 N N . GLU A 1 208 ? 1.289 -11.664 10.834 1.00 89.38 208 GLU A N 1
ATOM 1597 C CA . GLU A 1 208 ? 1.776 -11.022 9.619 1.00 89.38 208 GLU A CA 1
ATOM 1598 C C . GLU A 1 208 ? 0.653 -10.867 8.598 1.00 89.38 208 GLU A C 1
ATOM 1600 O O . GLU A 1 208 ? 0.496 -9.804 8.002 1.00 89.38 208 GLU A O 1
ATOM 1605 N N . LEU A 1 209 ? -0.101 -11.954 8.417 1.00 90.69 209 LEU A N 1
ATOM 1606 C CA . LEU A 1 209 ? -1.104 -12.112 7.382 1.00 90.69 209 LEU A CA 1
ATOM 1607 C C . LEU A 1 209 ? -2.431 -12.541 7.965 1.00 90.69 209 LEU A C 1
ATOM 1609 O O . LEU A 1 209 ? -2.494 -13.517 8.719 1.00 90.69 209 LEU A O 1
ATOM 1613 N N . LEU A 1 210 ? -3.488 -11.903 7.481 1.00 91.50 210 LEU A N 1
ATOM 1614 C CA . LEU A 1 210 ? -4.839 -12.387 7.668 1.00 91.50 210 LEU A CA 1
ATOM 1615 C C . LEU A 1 210 ? -5.477 -12.735 6.326 1.00 91.50 210 LEU A C 1
ATOM 1617 O O . LEU A 1 210 ? -5.404 -11.964 5.369 1.00 91.50 210 LEU A O 1
ATOM 1621 N N . SER A 1 211 ? -6.136 -13.885 6.263 1.00 90.62 211 SER A N 1
ATOM 1622 C CA . SER A 1 211 ? -6.995 -14.251 5.141 1.00 90.62 211 SER A CA 1
ATOM 1623 C C . SER A 1 211 ? -8.423 -13.792 5.435 1.00 90.62 211 SER A C 1
ATOM 1625 O O . SER A 1 211 ? -8.933 -14.081 6.521 1.00 90.62 211 SER A O 1
ATOM 1627 N N . PRO A 1 212 ? -9.106 -13.122 4.495 1.00 86.50 212 PRO A N 1
ATOM 1628 C CA . PRO A 1 212 ? -10.550 -12.953 4.567 1.00 86.50 212 PRO A CA 1
ATOM 1629 C C . PRO A 1 212 ? -11.236 -14.318 4.437 1.00 86.50 212 PRO A C 1
ATOM 1631 O O . PRO A 1 212 ? -11.017 -15.023 3.453 1.00 86.50 212 PRO A O 1
ATOM 1634 N N . ASP A 1 213 ? -12.077 -14.689 5.400 1.00 73.88 213 ASP A N 1
ATOM 1635 C CA . ASP A 1 213 ? -12.938 -15.871 5.295 1.00 73.88 213 ASP A CA 1
ATOM 1636 C C . ASP A 1 213 ? -14.332 -15.443 4.834 1.00 73.88 213 ASP A C 1
ATOM 1638 O O . ASP A 1 213 ? -15.089 -14.887 5.631 1.00 73.88 213 ASP A O 1
ATOM 1642 N N . PHE A 1 214 ? -14.598 -15.619 3.531 1.00 62.59 214 PHE A N 1
ATOM 1643 C CA . PHE A 1 214 ? -15.879 -15.533 2.802 1.00 62.59 214 PHE A CA 1
ATOM 1644 C C . PHE A 1 214 ? -17.004 -14.612 3.340 1.00 62.59 214 PHE A C 1
ATOM 1646 O O . PHE A 1 214 ? -18.173 -14.821 3.020 1.00 62.59 214 PHE A O 1
ATOM 1653 N N . GLY A 1 215 ? -16.685 -13.540 4.070 1.00 53.78 215 GLY A N 1
ATOM 1654 C CA . GLY A 1 215 ? -17.607 -12.447 4.367 1.00 53.78 215 GLY A CA 1
ATOM 1655 C C . GLY A 1 215 ? -17.680 -11.920 5.799 1.00 53.78 215 GLY A C 1
ATOM 1656 O O . GLY A 1 215 ? -18.363 -10.914 5.976 1.00 53.78 215 GLY A O 1
ATOM 1657 N N . THR A 1 216 ? -17.035 -12.502 6.819 1.00 60.78 216 THR A N 1
ATOM 1658 C CA . THR A 1 216 ? -17.241 -11.977 8.196 1.00 60.78 216 THR A CA 1
ATOM 1659 C C . THR A 1 216 ? -16.037 -11.968 9.123 1.00 60.78 216 THR A C 1
ATOM 1661 O O . THR A 1 216 ? -16.037 -11.169 10.063 1.00 60.78 216 THR A O 1
ATOM 1664 N N . ALA A 1 217 ? -15.027 -12.800 8.880 1.00 78.31 217 ALA A N 1
ATOM 1665 C CA . ALA A 1 217 ? -13.888 -12.938 9.777 1.00 78.31 217 ALA A CA 1
ATOM 1666 C C . ALA A 1 217 ? -12.557 -12.792 9.039 1.00 78.31 217 ALA A C 1
ATOM 1668 O O . ALA A 1 217 ? -12.431 -13.095 7.851 1.00 78.31 217 ALA A O 1
ATOM 1669 N N . LEU A 1 218 ? -11.558 -12.326 9.782 1.00 88.31 218 LEU A N 1
ATOM 1670 C CA . LEU A 1 218 ? -10.166 -12.360 9.374 1.00 88.31 218 LEU A CA 1
ATOM 1671 C C . LEU A 1 218 ? -9.472 -13.465 10.153 1.00 88.31 218 LEU A C 1
ATOM 1673 O O . LEU A 1 218 ? -9.554 -13.507 11.379 1.00 88.31 218 LEU A O 1
ATOM 1677 N N . VAL A 1 219 ? -8.830 -14.372 9.426 1.00 88.56 219 VAL A N 1
ATOM 1678 C CA . VAL A 1 219 ? -8.159 -15.537 9.999 1.00 88.56 219 VAL A CA 1
ATOM 1679 C C . VAL A 1 219 ? -6.652 -15.312 9.927 1.00 88.56 219 VAL A C 1
ATOM 1681 O O . VAL A 1 219 ? -6.143 -15.115 8.823 1.00 88.56 219 VAL A O 1
ATOM 1684 N N . PRO A 1 220 ? -5.921 -15.347 11.052 1.00 88.88 220 PRO A N 1
ATOM 1685 C CA . PRO A 1 220 ? -4.461 -15.381 11.059 1.00 88.88 220 PRO A CA 1
ATOM 1686 C C . PRO A 1 220 ? -3.946 -16.595 10.283 1.00 88.88 220 PRO A C 1
ATOM 1688 O O . PRO A 1 220 ? -4.303 -17.729 10.602 1.00 88.88 220 PRO A O 1
ATOM 1691 N N . VAL A 1 221 ? -3.114 -16.378 9.263 1.00 87.38 221 VAL A N 1
ATOM 1692 C CA . VAL A 1 221 ? -2.653 -17.469 8.377 1.00 87.38 221 VAL A CA 1
ATOM 1693 C C . VAL A 1 221 ? -1.141 -17.606 8.278 1.00 87.38 221 VAL A C 1
ATOM 1695 O O . VAL A 1 221 ? -0.651 -18.636 7.817 1.00 87.38 221 VAL A O 1
ATOM 1698 N N . LYS A 1 222 ? -0.375 -16.608 8.730 1.00 84.56 222 LYS A N 1
ATOM 1699 C CA . LYS A 1 222 ? 1.089 -16.690 8.724 1.00 84.56 222 LYS A CA 1
ATOM 1700 C C . LYS A 1 222 ? 1.718 -15.816 9.798 1.00 84.56 222 LYS A C 1
ATOM 1702 O O . LYS A 1 222 ? 1.227 -14.720 10.064 1.00 84.56 222 LYS A O 1
ATOM 1707 N N . ASN A 1 223 ? 2.809 -16.340 10.364 1.00 84.88 223 ASN A N 1
ATOM 1708 C CA . ASN A 1 223 ? 3.693 -15.737 11.364 1.00 84.88 223 ASN A CA 1
ATOM 1709 C C . ASN A 1 223 ? 2.952 -14.980 12.489 1.00 84.88 223 ASN A C 1
ATOM 1711 O O . ASN A 1 223 ? 2.587 -13.821 12.311 1.00 84.88 223 ASN A O 1
ATOM 1715 N N . PRO A 1 224 ? 2.769 -15.601 13.666 1.00 78.31 224 PRO A N 1
ATOM 1716 C CA . PRO A 1 224 ? 1.862 -15.111 14.710 1.00 78.31 224 PRO A CA 1
ATOM 1717 C C . PRO A 1 224 ? 2.265 -13.796 15.401 1.00 78.31 224 PRO A C 1
ATOM 1719 O O . PRO A 1 224 ? 1.418 -13.136 15.996 1.00 78.31 224 PRO A O 1
ATOM 1722 N N . CYS A 1 225 ? 3.545 -13.418 15.360 1.00 81.44 225 CYS A N 1
ATOM 1723 C CA . CYS A 1 225 ? 4.056 -12.225 16.039 1.00 81.44 225 CYS A CA 1
ATOM 1724 C C . CYS A 1 225 ? 5.053 -11.492 15.138 1.00 81.44 225 CYS A C 1
ATOM 1726 O O . CYS A 1 225 ? 6.254 -11.755 15.212 1.00 81.44 225 CYS A O 1
ATOM 1728 N N . GLN A 1 226 ? 4.566 -10.579 14.296 1.00 84.56 226 GLN A N 1
ATOM 1729 C CA . GLN A 1 226 ? 5.423 -9.689 13.509 1.00 84.56 226 GLN A CA 1
ATOM 1730 C C . GLN A 1 226 ? 5.355 -8.245 14.001 1.00 84.56 226 GLN A C 1
ATOM 1732 O O . GLN A 1 226 ? 4.300 -7.611 13.988 1.00 84.56 226 GLN A O 1
ATOM 1737 N N . TYR A 1 227 ? 6.509 -7.689 14.373 1.00 82.25 227 TYR A N 1
ATOM 1738 C CA . TYR A 1 227 ? 6.596 -6.327 14.907 1.00 82.25 227 TYR A CA 1
ATOM 1739 C C . TYR A 1 227 ? 6.218 -5.247 13.890 1.00 82.25 227 TYR A C 1
ATOM 1741 O O . TYR A 1 227 ? 5.677 -4.223 14.279 1.00 82.25 227 TYR A O 1
ATOM 1749 N N . TRP A 1 228 ? 6.412 -5.467 12.587 1.00 83.00 228 TRP A N 1
ATOM 1750 C CA . TRP A 1 228 ? 5.957 -4.504 11.572 1.00 83.00 228 TRP A CA 1
ATOM 1751 C C . TRP A 1 228 ? 4.430 -4.443 11.423 1.00 83.00 228 TRP A C 1
ATOM 1753 O O . TRP A 1 228 ? 3.913 -3.503 10.826 1.00 83.00 228 TRP A O 1
ATOM 1763 N N . SER A 1 229 ? 3.698 -5.423 11.965 1.00 80.38 229 SER A N 1
ATOM 1764 C CA . SER A 1 229 ? 2.236 -5.369 12.093 1.00 80.38 229 SER A CA 1
ATOM 1765 C C . SER A 1 229 ? 1.800 -4.605 13.352 1.00 80.38 229 SER A C 1
ATOM 1767 O O . SER A 1 229 ? 0.630 -4.249 13.482 1.00 80.38 229 SER A O 1
ATOM 1769 N N . GLN A 1 230 ? 2.732 -4.312 14.266 1.00 80.94 230 GLN A N 1
ATOM 1770 C CA . GLN A 1 230 ? 2.501 -3.537 15.480 1.00 80.94 230 GLN A CA 1
ATOM 1771 C C . GLN A 1 230 ? 2.892 -2.077 15.253 1.00 80.94 230 GLN A C 1
ATOM 1773 O O . GLN A 1 230 ? 4.062 -1.705 15.306 1.00 80.94 230 GLN A O 1
ATOM 1778 N N . TRP A 1 231 ? 1.903 -1.218 15.042 1.00 80.25 231 TRP A N 1
ATOM 1779 C CA . TRP A 1 231 ? 2.113 0.226 15.024 1.00 80.25 231 TRP A CA 1
ATOM 1780 C C . TRP A 1 231 ? 1.428 0.851 16.236 1.00 80.25 231 TRP A C 1
ATOM 1782 O O . TRP A 1 231 ? 0.235 0.669 16.448 1.00 80.25 231 TRP A O 1
ATOM 1792 N N . THR A 1 232 ? 2.199 1.566 17.055 1.00 74.56 232 THR A N 1
ATOM 1793 C CA . THR A 1 232 ? 1.748 2.084 18.359 1.00 74.56 232 THR A CA 1
ATOM 1794 C C . THR A 1 232 ? 1.538 3.593 18.347 1.00 74.56 232 THR A C 1
ATOM 1796 O O . THR A 1 232 ? 0.600 4.086 18.966 1.00 74.56 232 THR A O 1
ATOM 1799 N N . GLN A 1 233 ? 2.358 4.339 17.605 1.00 81.00 233 GLN A N 1
ATOM 1800 C CA . GLN A 1 233 ? 2.356 5.803 17.634 1.00 81.00 233 GLN A CA 1
ATOM 1801 C C . GLN A 1 233 ? 0.988 6.420 17.259 1.00 81.00 233 GLN A C 1
ATOM 1803 O O . GLN A 1 233 ? 0.427 7.140 18.089 1.00 81.00 233 GLN A O 1
ATOM 1808 N N . PRO A 1 234 ? 0.360 6.093 16.109 1.00 79.31 234 PRO A N 1
ATOM 1809 C CA . PRO A 1 234 ? -0.954 6.657 15.791 1.00 79.31 234 PRO A CA 1
ATOM 1810 C C . PRO A 1 234 ? -2.077 6.220 16.749 1.00 79.31 234 PRO A C 1
ATOM 1812 O O . PRO A 1 234 ? -3.077 6.929 16.878 1.00 79.31 234 PRO A O 1
ATOM 1815 N N . MET A 1 235 ? -1.923 5.083 17.442 1.00 79.44 235 MET A N 1
ATOM 1816 C CA . MET A 1 235 ? -2.865 4.644 18.480 1.00 79.44 235 MET A CA 1
ATOM 1817 C C . MET A 1 235 ? -2.742 5.504 19.741 1.00 79.44 235 MET A C 1
ATOM 1819 O O . MET A 1 235 ? -3.753 5.928 20.297 1.00 79.44 235 MET A O 1
ATOM 1823 N N . LEU A 1 236 ? -1.511 5.798 20.172 1.00 80.81 236 LEU A N 1
ATOM 1824 C CA . LEU A 1 236 ? -1.244 6.673 21.316 1.00 80.81 236 LEU A CA 1
ATOM 1825 C C . LEU A 1 236 ? -1.794 8.084 21.076 1.00 80.81 236 LEU A C 1
ATOM 1827 O O . LEU A 1 236 ? -2.449 8.650 21.949 1.00 80.81 236 LEU A O 1
ATOM 1831 N N . GLU A 1 237 ? -1.593 8.626 19.875 1.00 84.06 237 GLU A N 1
ATOM 1832 C CA . GLU A 1 237 ? -2.162 9.916 19.462 1.00 84.06 237 GLU A CA 1
ATOM 1833 C C . GLU A 1 237 ? -3.691 9.929 19.559 1.00 84.06 237 GLU A C 1
ATOM 1835 O O . GLU A 1 237 ? -4.275 10.864 20.108 1.00 84.06 237 GLU A O 1
ATOM 1840 N N . PHE A 1 238 ? -4.342 8.872 19.067 1.00 79.00 238 PHE A N 1
ATOM 1841 C CA . PHE A 1 238 ? -5.796 8.744 19.108 1.00 79.00 238 PHE A CA 1
ATOM 1842 C C . PHE A 1 238 ? -6.340 8.668 20.540 1.00 79.00 238 PHE A C 1
ATOM 1844 O O . PHE A 1 238 ? -7.324 9.337 20.867 1.00 79.00 238 PHE A O 1
ATOM 1851 N N . LEU A 1 239 ? -5.689 7.896 21.415 1.00 76.75 239 LEU A N 1
ATOM 1852 C CA . LEU A 1 239 ? -6.068 7.800 22.826 1.00 76.75 239 LEU A CA 1
ATOM 1853 C C . LEU A 1 239 ? -5.930 9.150 23.540 1.00 76.75 239 LEU A C 1
ATOM 1855 O O . LEU A 1 239 ? -6.842 9.552 24.264 1.00 76.75 239 LEU A O 1
ATOM 1859 N N . ASN A 1 240 ? -4.837 9.876 23.292 1.00 82.19 240 ASN A N 1
ATOM 1860 C CA . ASN A 1 240 ? -4.618 11.206 23.858 1.00 82.19 240 ASN A CA 1
ATOM 1861 C C . ASN A 1 240 ? -5.685 12.204 23.391 1.00 82.19 240 ASN A C 1
ATOM 1863 O O . ASN A 1 240 ? -6.241 12.930 24.212 1.00 82.19 240 ASN A O 1
ATOM 1867 N N . TYR A 1 241 ? -6.017 12.202 22.096 1.00 77.62 241 TYR A N 1
ATOM 1868 C CA . TYR A 1 241 ? -7.082 13.041 21.544 1.00 77.62 241 TYR A CA 1
ATOM 1869 C C . TYR A 1 241 ? -8.434 12.764 22.219 1.00 77.62 241 TYR A C 1
ATOM 1871 O O . TYR A 1 241 ? -9.100 13.677 22.697 1.00 77.62 241 TYR A O 1
ATOM 1879 N N . ARG A 1 242 ? -8.820 11.490 22.357 1.00 75.81 242 ARG A N 1
ATOM 1880 C CA . ARG A 1 242 ? -10.084 11.113 23.010 1.00 75.81 242 ARG A CA 1
ATOM 1881 C C . ARG A 1 242 ? -10.144 11.505 24.489 1.00 75.81 242 ARG A C 1
ATOM 1883 O O . ARG A 1 242 ? -11.232 11.775 24.995 1.00 75.81 242 ARG A O 1
ATOM 1890 N N . GLN A 1 243 ? -9.014 11.529 25.193 1.00 73.38 243 GLN A N 1
ATOM 1891 C CA . GLN A 1 243 ? -8.954 11.962 26.594 1.00 73.38 243 GLN A CA 1
ATOM 1892 C C . GLN A 1 243 ? -9.090 13.480 26.763 1.00 73.38 243 GLN A C 1
ATOM 1894 O O . GLN A 1 243 ? -9.561 13.931 27.808 1.00 73.38 243 GLN A O 1
ATOM 1899 N N . THR A 1 244 ? -8.676 14.271 25.771 1.00 74.69 244 THR A N 1
ATOM 1900 C CA . THR A 1 244 ? -8.761 15.736 25.825 1.00 74.69 244 THR A CA 1
ATOM 1901 C C . THR A 1 244 ? -10.100 16.272 25.328 1.00 74.69 244 THR A C 1
ATOM 1903 O O . THR A 1 244 ? -10.538 17.298 25.835 1.00 74.69 244 THR A O 1
ATOM 1906 N N . THR A 1 245 ? -10.778 15.580 24.405 1.00 70.44 245 THR A N 1
ATOM 1907 C CA . THR A 1 245 ? -12.081 16.012 23.859 1.00 70.44 245 THR A CA 1
ATOM 1908 C C . THR A 1 245 ? -13.302 15.504 24.627 1.00 70.44 245 THR A C 1
ATOM 1910 O O . THR A 1 245 ? -14.398 16.003 24.404 1.00 70.44 245 THR A O 1
ATOM 1913 N N . ASN A 1 246 ? -13.144 14.500 25.496 1.00 58.03 246 ASN A N 1
ATOM 1914 C CA . ASN A 1 246 ? -14.214 13.987 26.368 1.00 58.03 246 ASN A CA 1
ATOM 1915 C C . ASN A 1 246 ? -14.180 14.596 27.789 1.00 58.03 246 ASN A C 1
ATOM 1917 O O . ASN A 1 246 ? -14.747 14.018 28.718 1.00 58.03 246 ASN A O 1
ATOM 1921 N N . LYS A 1 247 ? -13.489 15.727 27.966 1.00 45.69 247 LYS A N 1
ATOM 1922 C CA . LYS A 1 247 ? -13.584 16.605 29.141 1.00 45.69 247 LYS A CA 1
ATOM 1923 C C . LYS A 1 247 ? -14.451 17.807 28.801 1.00 45.69 247 LYS A C 1
ATOM 1925 O O . LYS A 1 247 ? -15.173 18.256 29.715 1.00 45.69 247 LYS A O 1
#

Foldseek 3Di:
DDQQDADLQDAPVLLVVLCVVVVNPSVSSSVVRPPPFKDFLLVLLLVLLVLVVVCVPDDPPPCPVSVVVSVVCLVCSCVLFPDPQLFGFRMAGNVSDGHPWGALSRLSSCLSCVPSDDLVSLVSSVVSQVVQFFDDAPNATAAGFRTSAPDQDDPDPSCVSPRKGFLLSLVSVLSSCVVNVVVRNNVSHLVNLVCQQPPPPHHQQFARIWGDDPPHDTHRDHDRHDCSSDDCVVNVVVVVVVVVVVD

Sequence (247 aa):
GSAAVFPSRVPKECVSNAFAEFGGNAAKISVALNSPSFYLVECNALWLAFLKELLDFASDDDLTEVQEIVDRVESNFKDFFMMGNGLLSQCVSYGGVKAAEESSASLVSMALLPSVFSNSEVNLALETASNTLFVRNKGRLFGLLCRNYGERVFTGDAEYHGAVVWPRDSPYLLALLRRLGREKEAEELIISALDHQQSEAAVFFNSELLSPDFGTALVPVKNPCQYWSQWTQPMLEFLNYRQTTNK

Secondary structure (DSSP, 8-state):
-PPP---TTS-HHHHHHHHHHTTT-HHHHHHHHTSS-EEEHHHHHHHHHHHHHHHHHS-GGG-HHHHHHHHHHHHHHHHHHB-TTSPBPSEEETT-PBP-S-BHHHHHHHHH-TTTS-HHHHHHHHHHHHHHTEEEETTEEEEEBSB--S--S--SGGGTTSS-B-GGGHHHHHHHHHHTT-HHHHHHHHHHHHHHHHHSSSTT-B-SEEEEETTTEEEEEE-SB-GGG---HHHHHHHHHHHHHT-